Protein AF-0000000068717984 (afdb_homodimer)

Sequence (374 aa):
MTNVAVRRPNLNDVDELYLFFRIVITNTYKNEGLSQLLDDIENEINSKKRYLKSDFESNGESRYFLLAIDTNNDKIIGTIEVGPASTLINSCTGGVLKDLYEIGTVFILPEYQRKGIGSLLLHTMFLTLLSRGITEFCLDSGYRKAQSIWTKKFGEPSYVLKDYWGESSDHMIWKKSLHDTPIIFELMTNVAVRRPNLNDVDELYLFFRIVITNTYKNEGLSQLLDDIENEINSKKRYLKSDFESNGESRYFLLAIDTNNDKIIGTIEVGPASTLINSCTGGVLKDLYEIGTVFILPEYQRKGIGSLLLHTMFLTLLSRGITEFCLDSGYRKAQSIWTKKFGEPSYVLKDYWGESSDHMIWKKSLHDTPIIFEL

pLDDT: mean 96.97, std 3.22, range [64.69, 98.94]

Radius of gyration: 22.68 Å; Cα contacts (8 Å, |Δi|>4): 630; chains: 2; bounding box: 40×71×51 Å

Secondary structure (DSSP, 8-state):
--EEEEE---GGGHHHHHHHHHHHHHHHHHHTT-TT-HHHHHHHHHHHHHHHHHHHHHTTSS-EEEEEEETTTTEEEEEEEEEEPPHHHHHHTTTTTTTSEEEEEEEE-GGGTTSSHHHHHHHHHHHHHHHTT--EEEEEE--HHHHHHHHHHH-S-SEEETTTTSTT--EEEEEEETTSS--EEE-/--EEEEE---GGGHHHHHHHHHHHHHHHHHHTT-TT-HHHHHHHHHHHHHHHHHHHHHTTSS-EEEEEEETTTTEEEEEEEEEEPPHHHHHHTTTTTTTSEEEEEEEE-GGGTTSSHHHHHHHHHHHHHHHTT--EEEEEE--HHHHHHHHHHH-S-SEEETTTTSTT--EEEEEEETTSS--EEE-

Nearest PDB structures (foldseek):
  5gi6-assembly1_A  TM=6.465E-01  e=4.152E-08  Drosophila melanogaster
  5gi5-assembly1_A  TM=6.709E-01  e=1.044E-07  Drosophila melanogaster
  7ciu-assembly1_A  TM=6.382E-01  e=1.116E-06  Drosophila melanogaster
  2qml-assembly1_A  TM=6.814E-01  e=2.627E-06  Halalkalibacterium halodurans
  2jdd-assembly1_A  TM=6.595E-01  e=1.770E-06  Bacillus licheniformis

Solvent-accessible surface area (backbone atoms only — not comparable to full-atom values): 20281 Å² total; per-residue (Å²): 125,54,49,33,31,52,45,67,80,54,83,87,42,50,67,59,49,53,50,46,43,47,52,42,50,50,50,50,31,43,77,70,71,42,63,82,46,55,68,59,53,52,50,52,42,49,51,52,52,49,48,52,50,42,14,64,76,47,72,43,71,60,17,37,57,42,34,33,25,37,62,89,72,72,38,81,43,31,39,31,32,39,28,66,38,49,70,65,58,21,64,76,52,73,43,75,51,51,87,30,37,22,50,41,67,75,43,51,37,78,93,56,54,93,63,54,56,68,56,52,53,50,37,54,46,51,49,36,36,47,72,72,71,42,52,52,35,30,36,69,38,65,46,68,69,56,44,53,52,47,34,72,76,68,40,78,60,73,40,73,40,75,40,64,81,34,91,88,29,43,31,37,32,38,70,50,46,55,89,78,46,86,34,65,43,70,76,124,54,47,32,30,52,45,67,79,53,83,87,43,50,67,59,48,54,52,46,43,48,54,43,51,52,50,50,31,43,76,70,71,42,61,82,46,54,69,58,51,51,49,52,42,51,50,52,51,48,48,53,50,42,15,64,75,47,72,44,70,62,16,35,56,41,34,33,25,36,62,88,72,72,37,82,43,31,39,34,32,37,27,65,41,47,71,65,57,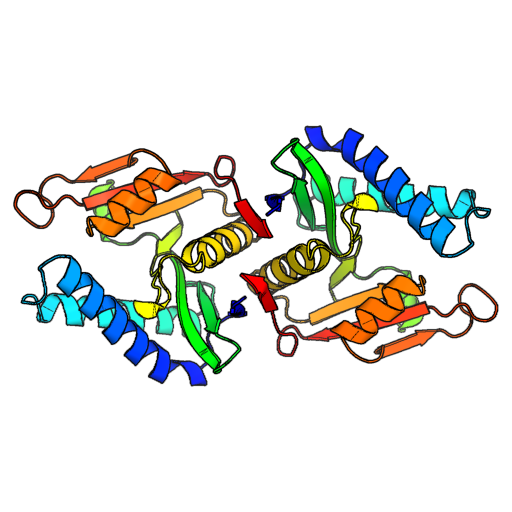21,65,77,53,73,44,76,52,50,88,30,38,22,52,44,67,76,43,51,37,77,93,57,53,93,63,55,58,66,56,51,53,50,38,54,47,51,49,35,35,47,72,72,72,42,51,54,36,30,36,69,40,66,47,67,70,56,43,54,53,47,32,72,75,68,40,77,61,74,40,74,40,75,41,62,81,35,90,88,30,44,33,37,32,38,70,49,44,54,90,77,44,86,34,65,44,71,78

Foldseek 3Di:
DWDKDKDFDDPVCLVLVLVQLLQFLCVLCVVQVNNVVVVVSVVSSVVVSVLSVVCVVVVCPQKTKMFIARPVVRHTFWMKMKHFDDPVVCVQVVNPCRRAIEIDRGTGRPVCPPVCVSLVNVLVVLVVCVVVVHFKHKYKDQGPVVQVVCCVQPNAFPDWAAQPVHHRGIIGMHIDTNVPHDRDDDD/DWDKDKDFDDPVCLVLVLVQLLQQLCVLCVVQVNNVVVVVSVVSSVVVSVLSVVCVVVVCPQKTKMFIARPVVRHTFWMKMKHFDDPVVCVQVVNPCRRAIEIDRGTGRPVCPPVCVSLVNVLVVLVVCVVVVHFKHKYKDQGPVVQVVCCVQPNAFPDWAAQPVHHRGIIGMHIDTNVPHDRDDDD

InterPro domains:
  IPR000182 GNAT domain [PF00583] (48-150)
  IPR000182 GNAT domain [PS51186] (24-179)
  IPR016181 Acyl-CoA N-acyltransferase [SSF55729] (5-175)

Organism: Bacillus thuringiensis (NCBI:txid1428)

Structure (mmCIF, N/CA/C/O backbone):
data_AF-0000000068717984-model_v1
#
loop_
_entity.id
_entity.type
_entity.pdbx_description
1 polymer N-acetyltransferase
#
loop_
_atom_site.group_PDB
_atom_site.id
_atom_site.type_symbol
_atom_site.label_atom_id
_atom_site.label_alt_id
_atom_site.label_comp_id
_atom_site.label_asym_id
_atom_site.label_entity_id
_atom_site.label_seq_id
_atom_site.pdbx_PDB_ins_code
_atom_site.Cartn_x
_atom_site.Cartn_y
_atom_site.Cartn_z
_atom_site.occupancy
_atom_site.B_iso_or_equiv
_atom_site.auth_seq_id
_atom_site.auth_comp_id
_atom_site.auth_asym_id
_atom_site.auth_atom_id
_atom_site.pdbx_PDB_model_num
ATOM 1 N N . MET A 1 1 ? -13.195 3.896 -15.914 1 64.69 1 MET A N 1
ATOM 2 C CA . MET A 1 1 ? -12.297 3.828 -14.766 1 64.69 1 MET A CA 1
ATOM 3 C C . MET A 1 1 ? -12.781 2.787 -13.758 1 64.69 1 MET A C 1
ATOM 5 O O . MET A 1 1 ? -13.969 2.717 -13.453 1 64.69 1 MET A O 1
ATOM 9 N N . THR A 1 2 ? -11.992 1.665 -13.508 1 81.62 2 THR A N 1
ATOM 10 C CA . THR A 1 2 ? -12.375 0.608 -12.578 1 81.62 2 THR A CA 1
ATOM 11 C C . THR A 1 2 ? -11.836 0.898 -11.18 1 81.62 2 THR A C 1
ATOM 13 O O . THR A 1 2 ? -10.641 1.153 -11.008 1 81.62 2 THR A O 1
ATOM 16 N N . ASN A 1 3 ? -12.812 1.055 -10.258 1 92.25 3 ASN A N 1
ATOM 17 C CA . ASN A 1 3 ? -12.43 1.169 -8.859 1 92.25 3 ASN A CA 1
ATOM 18 C C . ASN A 1 3 ? -12.125 -0.196 -8.242 1 92.25 3 ASN A C 1
ATOM 20 O O . ASN A 1 3 ? -12.961 -1.104 -8.297 1 92.25 3 ASN A O 1
ATOM 24 N N . VAL A 1 4 ? -10.945 -0.336 -7.727 1 97.06 4 VAL A N 1
ATOM 25 C CA . VAL A 1 4 ? -10.492 -1.592 -7.145 1 97.06 4 VAL A CA 1
ATOM 26 C C . VAL A 1 4 ? -10.234 -1.402 -5.648 1 97.06 4 VAL A C 1
ATOM 28 O O . VAL A 1 4 ? -9.43 -0.557 -5.254 1 97.06 4 VAL A O 1
ATOM 31 N N . ALA A 1 5 ? -10.984 -2.098 -4.875 1 97.69 5 ALA A N 1
ATOM 32 C CA . ALA A 1 5 ? -10.688 -2.139 -3.445 1 97.69 5 ALA A CA 1
ATOM 33 C C . ALA A 1 5 ? -9.625 -3.191 -3.137 1 97.69 5 ALA A C 1
ATOM 35 O O . ALA A 1 5 ? -9.648 -4.289 -3.699 1 97.69 5 ALA A O 1
ATOM 36 N N . VAL A 1 6 ? -8.641 -2.875 -2.342 1 98.31 6 VAL A N 1
ATOM 37 C CA . VAL A 1 6 ? -7.645 -3.832 -1.876 1 98.31 6 VAL A CA 1
ATOM 38 C C . VAL A 1 6 ? -7.855 -4.117 -0.39 1 98.31 6 VAL A C 1
ATOM 40 O O . VAL A 1 6 ? -7.969 -3.188 0.415 1 98.31 6 VAL A O 1
ATOM 43 N N . ARG A 1 7 ? -7.953 -5.367 -0.04 1 97.19 7 ARG A N 1
ATOM 44 C CA . ARG A 1 7 ? -8.18 -5.703 1.362 1 97.19 7 ARG A CA 1
ATOM 45 C C . ARG A 1 7 ? -7.695 -7.121 1.668 1 97.19 7 ARG A C 1
ATOM 47 O O . ARG A 1 7 ? -7.336 -7.867 0.757 1 97.19 7 ARG A O 1
ATOM 54 N N . ARG A 1 8 ? -7.66 -7.465 3.016 1 97.62 8 ARG A N 1
ATOM 55 C CA . ARG A 1 8 ? -7.375 -8.82 3.465 1 97.62 8 ARG A CA 1
ATOM 56 C C . ARG A 1 8 ? -8.594 -9.727 3.289 1 97.62 8 ARG A C 1
ATOM 58 O O . ARG A 1 8 ? -9.734 -9.25 3.312 1 97.62 8 ARG A O 1
ATOM 65 N N . PRO A 1 9 ? -8.336 -10.977 3.139 1 97.88 9 PRO A N 1
ATOM 66 C CA . PRO A 1 9 ? -9.477 -11.891 3.094 1 97.88 9 PRO A CA 1
ATOM 67 C C . PRO A 1 9 ? -10.141 -12.07 4.457 1 97.88 9 PRO A C 1
ATOM 69 O O . PRO A 1 9 ? -9.5 -11.883 5.492 1 97.88 9 PRO A O 1
ATOM 72 N N . ASN A 1 10 ? -11.406 -12.328 4.379 1 96.38 10 ASN A N 1
ATOM 73 C CA . ASN A 1 10 ? -12.141 -12.789 5.555 1 96.38 10 ASN A CA 1
ATOM 74 C C . ASN A 1 10 ? -12.875 -14.102 5.285 1 96.38 10 ASN A C 1
ATOM 76 O O . ASN A 1 10 ? -12.906 -14.578 4.148 1 96.38 10 ASN A O 1
ATOM 80 N N . LEU A 1 11 ? -13.477 -14.648 6.309 1 97.31 11 LEU A N 1
ATOM 81 C CA . LEU A 1 11 ? -14.031 -15.992 6.227 1 97.31 11 LEU A CA 1
ATOM 82 C C . LEU A 1 11 ? -15.18 -16.047 5.219 1 97.31 11 LEU A C 1
ATOM 84 O O . LEU A 1 11 ? -15.422 -17.078 4.602 1 97.31 11 LEU A O 1
ATOM 88 N N . ASN A 1 12 ? -15.812 -14.984 4.957 1 97.94 12 ASN A N 1
ATOM 89 C CA . ASN A 1 12 ? -16.922 -14.938 4.004 1 97.94 12 ASN A CA 1
ATOM 90 C C . ASN A 1 12 ? -16.422 -15 2.564 1 97.94 12 ASN A C 1
ATOM 92 O O . ASN A 1 12 ? -17.203 -15.219 1.642 1 97.94 12 ASN A O 1
ATOM 96 N N . ASP A 1 13 ? -15.141 -14.867 2.359 1 98.56 13 ASP A N 1
ATOM 97 C CA . ASP A 1 13 ? -14.562 -14.844 1.019 1 98.56 13 ASP A CA 1
ATOM 98 C C . ASP A 1 13 ? -14.188 -16.25 0.562 1 98.56 13 ASP A C 1
ATOM 100 O O . ASP A 1 13 ? -13.891 -16.469 -0.615 1 98.56 13 ASP A O 1
ATOM 104 N N . VAL A 1 14 ? -14.164 -17.203 1.461 1 98.62 14 VAL A N 1
ATOM 105 C CA . VAL A 1 14 ? -13.469 -18.484 1.258 1 98.62 14 VAL A CA 1
ATOM 106 C C . VAL A 1 14 ? -14.047 -19.188 0.04 1 98.62 14 VAL A C 1
ATOM 108 O O . VAL A 1 14 ? -13.312 -19.594 -0.859 1 98.62 14 VAL A O 1
ATOM 111 N N . ASP A 1 15 ? -15.375 -19.281 -0.071 1 98.62 15 ASP A N 1
ATOM 112 C CA . ASP A 1 15 ? -15.992 -20 -1.183 1 98.62 15 ASP A CA 1
ATOM 113 C C . ASP A 1 15 ? -15.68 -19.328 -2.516 1 98.62 15 ASP A C 1
ATOM 115 O O . ASP A 1 15 ? -15.336 -20 -3.492 1 98.62 15 ASP A O 1
ATOM 119 N N . GLU A 1 16 ? -15.844 -18.109 -2.527 1 98.75 16 GLU A N 1
ATOM 120 C CA . GLU A 1 16 ? -15.555 -17.359 -3.752 1 98.75 16 GLU A CA 1
ATOM 121 C C . GLU A 1 16 ? -14.086 -17.484 -4.141 1 98.75 16 GLU A C 1
ATOM 123 O O . GLU A 1 16 ? -13.758 -17.594 -5.324 1 98.75 16 GLU A O 1
ATOM 128 N N . LEU A 1 17 ? -13.188 -17.484 -3.17 1 98.81 17 LEU A N 1
ATOM 129 C CA . LEU A 1 17 ? -11.758 -17.625 -3.426 1 98.81 17 LEU A CA 1
ATOM 130 C C . LEU A 1 17 ? -11.43 -19 -3.98 1 98.81 17 LEU A C 1
ATOM 132 O O . LEU A 1 17 ? -10.578 -19.125 -4.859 1 98.81 17 LEU A O 1
ATOM 136 N N . TYR A 1 18 ? -12.086 -19.984 -3.451 1 98.75 18 TYR A N 1
ATOM 137 C CA . TYR A 1 18 ? -11.859 -21.328 -3.969 1 98.75 18 TYR A CA 1
ATOM 138 C C . TYR A 1 18 ? -12.273 -21.422 -5.434 1 98.75 18 TYR A C 1
ATOM 140 O O . TYR A 1 18 ? -11.555 -22.016 -6.25 1 98.75 18 TYR A O 1
ATOM 148 N N . LEU A 1 19 ? -13.414 -20.859 -5.762 1 98.75 19 LEU A N 1
ATOM 149 C CA . LEU A 1 19 ? -13.859 -20.812 -7.152 1 98.75 19 LEU A CA 1
ATOM 150 C C . LEU A 1 19 ? -12.906 -19.984 -8 1 98.75 19 LEU A C 1
ATOM 152 O O . LEU A 1 19 ? -12.57 -20.359 -9.125 1 98.75 19 LEU A O 1
ATOM 156 N N . PHE A 1 20 ? -12.531 -18.891 -7.48 1 98.88 20 PHE A N 1
ATOM 157 C CA . PHE A 1 20 ? -11.57 -18.016 -8.133 1 98.88 20 PHE A CA 1
ATOM 158 C C . PHE A 1 20 ? -10.297 -18.766 -8.484 1 98.88 20 PHE A C 1
ATOM 160 O O . PHE A 1 20 ? -9.828 -18.703 -9.625 1 98.88 20 PHE A O 1
ATOM 167 N N . PHE A 1 21 ? -9.688 -19.484 -7.508 1 98.88 21 PHE A N 1
ATOM 168 C CA . PHE A 1 21 ? -8.477 -20.266 -7.746 1 98.88 21 PHE A CA 1
ATOM 169 C C . PHE A 1 21 ? -8.695 -21.25 -8.883 1 98.88 21 PHE A C 1
ATOM 171 O O . PHE A 1 21 ? -7.844 -21.391 -9.766 1 98.88 21 PHE A O 1
ATOM 178 N N . ARG A 1 22 ? -9.852 -21.938 -8.82 1 98.75 22 ARG A N 1
ATOM 179 C CA . ARG A 1 22 ? -10.148 -22.922 -9.852 1 98.75 22 ARG A CA 1
ATOM 180 C C . ARG A 1 22 ? -10.203 -22.266 -11.227 1 98.75 22 ARG A C 1
ATOM 182 O O . ARG A 1 22 ? -9.625 -22.781 -12.188 1 98.75 22 ARG A O 1
ATOM 189 N N . ILE A 1 23 ? -10.859 -21.156 -11.328 1 98.75 23 ILE A N 1
ATOM 190 C CA . ILE A 1 23 ? -11.023 -20.453 -12.602 1 98.75 23 ILE A CA 1
ATOM 191 C C . ILE A 1 23 ? -9.664 -20.031 -13.141 1 98.75 23 ILE A C 1
ATOM 193 O O . ILE A 1 23 ? -9.305 -20.328 -14.281 1 98.75 23 ILE A O 1
ATOM 197 N N . VAL A 1 24 ? -8.891 -19.375 -12.344 1 98.75 24 VAL A N 1
ATOM 198 C CA . VAL A 1 24 ? -7.66 -18.75 -12.828 1 98.75 24 VAL A CA 1
ATOM 199 C C . VAL A 1 24 ? -6.613 -19.812 -13.109 1 98.75 24 VAL A C 1
ATOM 201 O O . VAL A 1 24 ? -5.902 -19.75 -14.117 1 98.75 24 VAL A O 1
ATOM 204 N N . ILE A 1 25 ? -6.504 -20.828 -12.234 1 98.62 25 ILE A N 1
ATOM 205 C CA . ILE A 1 25 ? -5.488 -21.859 -12.398 1 98.62 25 ILE A CA 1
ATOM 206 C C . ILE A 1 25 ? -5.832 -22.734 -13.609 1 98.62 25 ILE A C 1
ATOM 208 O O . ILE A 1 25 ? -4.961 -23.047 -14.422 1 98.62 25 ILE A O 1
ATOM 212 N N . THR A 1 26 ? -7.102 -23.078 -13.734 1 98.69 26 THR A N 1
ATOM 213 C CA . THR A 1 26 ? -7.516 -23.859 -14.898 1 98.69 26 THR A CA 1
ATOM 214 C C . THR A 1 26 ? -7.234 -23.094 -16.188 1 98.69 26 THR A C 1
ATOM 216 O O . THR A 1 26 ? -6.707 -23.656 -17.156 1 98.69 26 THR A O 1
ATOM 219 N N . ASN A 1 27 ? -7.582 -21.859 -16.203 1 98.62 27 ASN A N 1
ATOM 220 C CA . ASN A 1 27 ? -7.328 -21.031 -17.375 1 98.62 27 ASN A CA 1
ATOM 221 C C . ASN A 1 27 ? -5.832 -20.906 -17.672 1 98.62 27 ASN A C 1
ATOM 223 O O . ASN A 1 27 ? -5.418 -20.922 -18.828 1 98.62 27 ASN A O 1
ATOM 227 N N . THR A 1 28 ? -5.02 -20.75 -16.625 1 97.88 28 THR A N 1
ATOM 228 C CA . THR A 1 28 ? -3.572 -20.656 -16.781 1 97.88 28 THR A CA 1
ATOM 229 C C . THR A 1 28 ? -3.008 -21.922 -17.406 1 97.88 28 THR A C 1
ATOM 231 O O . THR A 1 28 ? -2.23 -21.859 -18.359 1 97.88 28 THR A O 1
ATOM 234 N N . TYR A 1 29 ? -3.426 -23.078 -16.906 1 97.88 29 TYR A N 1
ATOM 235 C CA . TYR A 1 29 ? -2.967 -24.344 -17.469 1 97.88 29 TYR A CA 1
ATOM 236 C C . TYR A 1 29 ? -3.395 -24.484 -18.922 1 97.88 29 TYR A C 1
ATOM 238 O O . TYR A 1 29 ? -2.623 -24.969 -19.75 1 97.88 29 TYR A O 1
ATOM 246 N N . LYS A 1 30 ? -4.605 -24.078 -19.203 1 97.88 30 LYS A N 1
ATOM 247 C CA . LYS A 1 30 ? -5.098 -24.125 -20.578 1 97.88 30 LYS A CA 1
ATOM 248 C C . LYS A 1 30 ? -4.227 -23.281 -21.5 1 97.88 30 LYS A C 1
ATOM 250 O O . LYS A 1 30 ? -3.781 -23.766 -22.547 1 97.88 30 LYS A O 1
ATOM 255 N N . ASN A 1 31 ? -3.963 -22.078 -21.109 1 96.94 31 ASN A N 1
ATOM 256 C CA . ASN A 1 31 ? -3.158 -21.156 -21.906 1 96.94 31 ASN A CA 1
ATOM 257 C C . ASN A 1 31 ? -1.738 -21.688 -22.094 1 96.94 31 ASN A C 1
ATOM 259 O O . ASN A 1 31 ? -1.091 -21.375 -23.094 1 96.94 31 ASN A O 1
ATOM 263 N N . GLU A 1 32 ? -1.277 -22.516 -21.156 1 96.38 32 GLU A N 1
ATOM 264 C CA . GLU A 1 32 ? 0.065 -23.094 -21.219 1 96.38 32 GLU A CA 1
ATOM 265 C C . GLU A 1 32 ? 0.068 -24.422 -21.969 1 96.38 32 GLU A C 1
ATOM 267 O O . GLU A 1 32 ? 1.111 -25.062 -22.109 1 96.38 32 GLU A O 1
ATOM 272 N N . GLY A 1 33 ? -1.128 -24.828 -22.438 1 95.88 33 GLY A N 1
ATOM 273 C CA . GLY A 1 33 ? -1.242 -26.094 -23.141 1 95.88 33 GLY A CA 1
ATOM 274 C C . GLY A 1 33 ? -1.192 -27.297 -22.219 1 95.88 33 GLY A C 1
ATOM 275 O O . GLY A 1 33 ? -0.763 -28.375 -22.641 1 95.88 33 GLY A O 1
ATOM 276 N N . LEU A 1 34 ? -1.53 -27.156 -20.969 1 96.5 34 LEU A N 1
ATOM 277 C CA . LEU A 1 34 ? -1.377 -28.203 -19.953 1 96.5 34 LEU A CA 1
ATOM 278 C C . LEU A 1 34 ? -2.732 -28.625 -19.406 1 96.5 34 LEU A C 1
ATOM 280 O O . LEU A 1 34 ? -2.828 -29.078 -18.266 1 96.5 34 LEU A O 1
ATOM 284 N N . SER A 1 35 ? -3.789 -28.438 -20.156 1 97.06 35 SER A N 1
ATOM 285 C CA . SER A 1 35 ? -5.145 -28.688 -19.688 1 97.06 35 SER A CA 1
ATOM 286 C C . SER A 1 35 ? -5.336 -30.156 -19.312 1 97.06 35 SER A C 1
ATOM 288 O O . SER A 1 35 ? -6.211 -30.5 -18.516 1 97.06 35 SER A O 1
ATOM 290 N N . GLN A 1 36 ? -4.484 -30.984 -19.906 1 97 36 GLN A N 1
ATOM 291 C CA . GLN A 1 36 ? -4.641 -32.438 -19.703 1 97 36 GLN A CA 1
ATOM 292 C C . GLN A 1 36 ? -4.086 -32.844 -18.359 1 97 36 GLN A C 1
ATOM 294 O O . GLN A 1 36 ? -4.328 -33.969 -17.906 1 97 36 GLN A O 1
ATOM 299 N N . LEU A 1 37 ? -3.299 -32.062 -17.703 1 96.38 37 LEU A N 1
ATOM 300 C CA . LEU A 1 37 ? -2.668 -32.406 -16.422 1 96.38 37 LEU A CA 1
ATOM 301 C C . LEU A 1 37 ? -3.613 -32.125 -15.258 1 96.38 37 LEU A C 1
ATOM 303 O O . LEU A 1 37 ? -3.318 -31.312 -14.398 1 96.38 37 LEU A O 1
ATOM 307 N N . LEU A 1 38 ? -4.68 -32.875 -15.203 1 97.88 38 LEU A N 1
ATOM 308 C CA . LEU A 1 38 ? -5.777 -32.656 -14.273 1 97.88 38 LEU A CA 1
ATOM 309 C C . LEU A 1 38 ? -5.297 -32.781 -12.828 1 97.88 38 LEU A C 1
ATOM 311 O O . LEU A 1 38 ? -5.691 -32 -11.969 1 97.88 38 LEU A O 1
ATOM 315 N N . ASP A 1 39 ? -4.496 -33.75 -12.57 1 98 39 ASP A N 1
ATOM 316 C CA . ASP A 1 39 ? -3.996 -33.938 -11.211 1 98 39 ASP A CA 1
ATOM 317 C C . ASP A 1 39 ? -3.146 -32.75 -10.773 1 98 39 ASP A C 1
ATOM 319 O O . ASP A 1 39 ? -3.225 -32.312 -9.625 1 98 39 ASP A O 1
ATOM 323 N N . ASP A 1 40 ? -2.307 -32.25 -11.648 1 97 40 ASP A N 1
ATOM 324 C CA . ASP A 1 40 ? -1.478 -31.078 -11.352 1 97 40 ASP A CA 1
ATOM 325 C C . ASP A 1 40 ? -2.338 -29.844 -11.07 1 97 40 ASP A C 1
ATOM 327 O O . ASP A 1 40 ? -2.035 -29.078 -10.164 1 97 40 ASP A O 1
ATOM 331 N N . ILE A 1 41 ? -3.334 -29.734 -11.836 1 98.31 41 ILE A N 1
ATOM 332 C CA . ILE A 1 41 ? -4.258 -28.609 -11.664 1 98.31 41 ILE A CA 1
ATOM 333 C C . ILE A 1 41 ? -4.895 -28.688 -10.273 1 98.31 41 ILE A C 1
ATOM 335 O O . ILE A 1 41 ? -4.875 -27.703 -9.531 1 98.31 41 ILE A O 1
ATOM 339 N N . GLU A 1 42 ? -5.367 -29.812 -9.922 1 98.62 42 GLU A N 1
ATOM 340 C CA . GLU A 1 42 ? -6.008 -29.984 -8.617 1 98.62 42 GLU A CA 1
ATOM 341 C C . GLU A 1 42 ? -5.016 -29.75 -7.484 1 98.62 42 GLU A C 1
ATOM 343 O O . GLU A 1 42 ? -5.355 -29.156 -6.465 1 98.62 42 GLU A O 1
ATOM 348 N N . ASN A 1 43 ? -3.85 -30.219 -7.66 1 98.19 43 ASN A N 1
ATOM 349 C CA . ASN A 1 43 ? -2.818 -30.031 -6.645 1 98.19 43 ASN A CA 1
ATOM 350 C C . ASN A 1 43 ? -2.486 -28.547 -6.453 1 98.19 43 ASN A C 1
ATOM 352 O O . ASN A 1 43 ? -2.268 -28.094 -5.328 1 98.19 43 ASN A O 1
ATOM 356 N N . GLU A 1 44 ? -2.381 -27.859 -7.562 1 97.94 44 GLU A N 1
ATOM 357 C CA . GLU A 1 44 ? -2.111 -26.422 -7.488 1 97.94 44 GLU A CA 1
ATOM 358 C C . GLU A 1 44 ? -3.238 -25.688 -6.766 1 97.94 44 GLU A C 1
ATOM 360 O O . GLU A 1 44 ? -2.984 -24.844 -5.91 1 97.94 44 GLU A O 1
ATOM 365 N N . ILE A 1 45 ? -4.465 -26.016 -7.102 1 98.69 45 ILE A N 1
ATOM 366 C CA . ILE A 1 45 ? -5.629 -25.406 -6.469 1 98.69 45 ILE A CA 1
ATOM 367 C C . ILE A 1 45 ? -5.598 -25.672 -4.965 1 98.69 45 ILE A C 1
ATOM 369 O O . ILE A 1 45 ? -5.762 -24.75 -4.16 1 98.69 45 ILE A O 1
ATOM 373 N N . ASN A 1 46 ? -5.309 -26.859 -4.562 1 98.62 46 ASN A N 1
ATOM 374 C CA . ASN A 1 46 ? -5.281 -27.234 -3.154 1 98.62 46 ASN A CA 1
ATOM 375 C C . ASN A 1 46 ? -4.137 -26.547 -2.412 1 98.62 46 ASN A C 1
ATOM 377 O O . ASN A 1 46 ? -4.266 -26.219 -1.231 1 98.62 46 ASN A O 1
ATOM 381 N N . SER A 1 47 ? -3.072 -26.406 -3.107 1 98.12 47 SER A N 1
ATOM 382 C CA . SER A 1 47 ? -1.956 -25.688 -2.502 1 98.12 47 SER A CA 1
ATOM 383 C C . SER A 1 47 ? -2.352 -24.25 -2.135 1 98.12 47 SER A C 1
ATOM 385 O O . SER A 1 47 ? -2.012 -23.766 -1.053 1 98.12 47 SER A O 1
ATOM 387 N N . LYS A 1 48 ? -3.107 -23.578 -3.041 1 98.62 48 LYS A N 1
ATOM 388 C CA . LYS A 1 48 ? -3.531 -22.203 -2.768 1 98.62 48 LYS A CA 1
ATOM 389 C C . LYS A 1 48 ? -4.551 -22.172 -1.635 1 98.62 48 LYS A C 1
ATOM 391 O O . LYS A 1 48 ? -4.551 -21.234 -0.825 1 98.62 48 LYS A O 1
ATOM 396 N N . LYS A 1 49 ? -5.383 -23.172 -1.569 1 98.75 49 LYS A N 1
ATOM 397 C CA . LYS A 1 49 ? -6.312 -23.281 -0.45 1 98.75 49 LYS A CA 1
ATOM 398 C C . LYS A 1 49 ? -5.566 -23.406 0.875 1 98.75 49 LYS A C 1
ATOM 400 O O . LYS A 1 49 ? -5.949 -22.797 1.873 1 98.75 49 LYS A O 1
ATOM 405 N N . ARG A 1 50 ? -4.527 -24.156 0.876 1 98.5 50 ARG A N 1
ATOM 406 C CA . ARG A 1 50 ? -3.715 -24.312 2.078 1 98.5 50 ARG A CA 1
ATOM 407 C C . ARG A 1 50 ? -3.033 -23.016 2.465 1 98.5 50 ARG A C 1
ATOM 409 O O . ARG A 1 50 ? -2.92 -22.688 3.648 1 98.5 50 ARG A O 1
ATOM 416 N N . TYR A 1 51 ? -2.555 -22.297 1.453 1 98.56 51 TYR A N 1
ATOM 417 C CA . TYR A 1 51 ? -1.951 -21 1.722 1 98.56 51 TYR A CA 1
ATOM 418 C C . TYR A 1 51 ? -2.955 -20.062 2.373 1 98.56 51 TYR A C 1
ATOM 420 O O . TYR A 1 51 ? -2.627 -19.359 3.336 1 98.56 51 TYR A O 1
ATOM 428 N N . LEU A 1 52 ? -4.145 -20.062 1.83 1 98.75 52 LEU A N 1
ATOM 429 C CA . LEU A 1 52 ? -5.199 -19.219 2.383 1 98.75 52 LEU A CA 1
ATOM 430 C C . LEU A 1 52 ? -5.516 -19.609 3.82 1 98.75 52 LEU A C 1
ATOM 432 O O . LEU A 1 52 ? -5.672 -18.75 4.688 1 98.75 52 LEU A O 1
ATOM 436 N N . LYS A 1 53 ? -5.617 -20.906 4.066 1 98.5 53 LYS A N 1
ATOM 437 C CA . LYS A 1 53 ? -5.855 -21.406 5.418 1 98.5 53 LYS A CA 1
ATOM 438 C C . LYS A 1 53 ? -4.75 -20.969 6.371 1 98.5 53 LYS A C 1
ATOM 440 O O . LYS A 1 53 ? -5.023 -20.578 7.508 1 98.5 53 LYS A O 1
ATOM 445 N N . SER A 1 54 ? -3.514 -21.078 5.945 1 98.31 54 SER A N 1
ATOM 446 C CA . SER A 1 54 ? -2.371 -20.656 6.75 1 98.31 54 SER A CA 1
ATOM 447 C C . SER A 1 54 ? -2.459 -19.172 7.102 1 98.31 54 SER A C 1
ATOM 449 O O . SER A 1 54 ? -2.105 -18.781 8.211 1 98.31 54 SER A O 1
ATOM 451 N N . ASP A 1 55 ? -2.883 -18.359 6.152 1 98.19 55 ASP A N 1
ATOM 452 C CA . ASP A 1 55 ? -3.102 -16.953 6.414 1 98.19 55 ASP A CA 1
ATOM 453 C C . ASP A 1 55 ? -4.09 -16.75 7.559 1 98.19 55 ASP A C 1
ATOM 455 O O . ASP A 1 55 ? -3.793 -16.047 8.531 1 98.19 55 ASP A O 1
ATOM 459 N N . PHE A 1 56 ? -5.215 -17.422 7.441 1 97.94 56 PHE A N 1
ATOM 460 C CA . PHE A 1 56 ? -6.262 -17.281 8.445 1 97.94 56 PHE A CA 1
ATOM 461 C C . PHE A 1 56 ? -5.781 -17.766 9.805 1 97.94 56 PHE A C 1
ATOM 463 O O . PHE A 1 56 ? -5.988 -17.094 10.82 1 97.94 56 PHE A O 1
ATOM 470 N N . GLU A 1 57 ? -5.129 -18.859 9.797 1 98 57 GLU A N 1
ATOM 471 C CA . GLU A 1 57 ? -4.715 -19.5 11.039 1 98 57 GLU A CA 1
ATOM 472 C C . GLU A 1 57 ? -3.648 -18.672 11.75 1 98 57 GLU A C 1
ATOM 474 O O . GLU A 1 57 ? -3.568 -18.688 12.984 1 98 57 GLU A O 1
ATOM 479 N N . SER A 1 58 ? -2.861 -17.969 11.039 1 97.06 58 SER A N 1
ATOM 480 C CA . SER A 1 58 ? -1.763 -17.203 11.625 1 97.06 58 SER A CA 1
ATOM 481 C C . SER A 1 58 ? -2.102 -15.719 11.711 1 97.06 58 SER A C 1
ATOM 483 O O . SER A 1 58 ? -1.271 -14.906 12.125 1 97.06 58 SER A O 1
ATOM 485 N N . ASN A 1 59 ? -3.26 -15.398 11.203 1 94.19 59 ASN A N 1
ATOM 486 C CA . ASN A 1 59 ? -3.684 -14.008 11.117 1 94.19 59 ASN A CA 1
ATOM 487 C C . ASN A 1 59 ? -2.67 -13.156 10.344 1 94.19 59 ASN A C 1
ATOM 489 O O . ASN A 1 59 ? -2.266 -12.094 10.812 1 94.19 59 ASN A O 1
ATOM 493 N N . GLY A 1 60 ? -2.145 -13.773 9.281 1 95 60 GLY A N 1
ATOM 494 C CA . GLY A 1 60 ? -1.287 -13.039 8.367 1 95 60 GLY A CA 1
ATOM 495 C C . GLY A 1 60 ? 0.183 -13.117 8.734 1 95 60 GLY A C 1
ATOM 496 O O . GLY A 1 60 ? 1.022 -12.477 8.102 1 95 60 GLY A O 1
ATOM 497 N N . GLU A 1 61 ? 0.594 -13.852 9.734 1 94.69 61 GLU A N 1
ATOM 498 C CA . GLU A 1 61 ? 1.987 -13.914 10.164 1 94.69 61 GLU A CA 1
ATOM 499 C C . GLU A 1 61 ? 2.787 -14.883 9.305 1 94.69 61 GLU A C 1
ATOM 501 O O . GLU A 1 61 ? 3.906 -14.578 8.891 1 94.69 61 GLU A O 1
ATOM 506 N N . SER A 1 62 ? 2.25 -16.062 9.031 1 96.19 62 SER A N 1
ATOM 507 C CA . SER A 1 62 ? 2.959 -17.078 8.266 1 96.19 62 SER A CA 1
ATOM 508 C C . SER A 1 62 ? 2.777 -16.859 6.766 1 96.19 62 SER A C 1
ATOM 510 O O . SER A 1 62 ? 3.682 -17.156 5.977 1 96.19 62 SER A O 1
ATOM 512 N N . ARG A 1 63 ? 1.576 -16.453 6.449 1 97.44 63 ARG A N 1
ATOM 513 C CA . ARG A 1 63 ? 1.219 -16.094 5.082 1 97.44 63 ARG A CA 1
ATOM 514 C C . ARG A 1 63 ? 0.297 -14.883 5.059 1 97.44 63 ARG A C 1
ATOM 516 O O . ARG A 1 63 ? -0.472 -14.664 5.996 1 97.44 63 ARG A O 1
ATO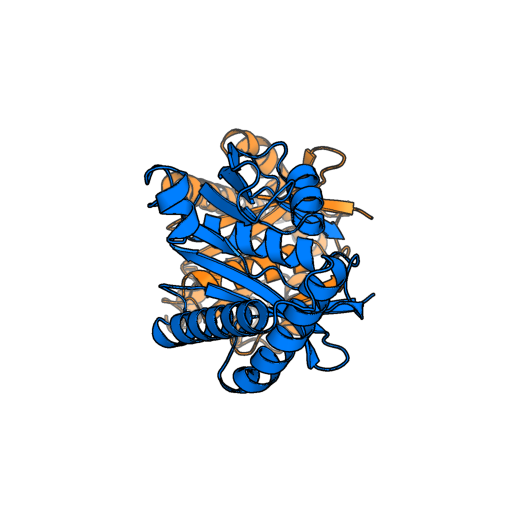M 523 N N . TYR A 1 64 ? 0.423 -14.078 4.086 1 98.25 64 TYR A N 1
ATOM 524 C CA . TYR A 1 64 ? -0.314 -12.82 4.039 1 98.25 64 TYR A CA 1
ATOM 525 C C . TYR A 1 64 ? -0.906 -12.586 2.656 1 98.25 64 TYR A C 1
ATOM 527 O O . TYR A 1 64 ? -0.172 -12.375 1.688 1 98.25 64 TYR A O 1
ATOM 535 N N . PHE A 1 65 ? -2.248 -12.586 2.605 1 98.75 65 PHE A N 1
ATOM 536 C CA . PHE A 1 65 ? -2.955 -12.383 1.346 1 98.75 65 PHE A CA 1
ATOM 537 C C . PHE A 1 65 ? -3.482 -10.953 1.245 1 98.75 65 PHE A C 1
ATOM 539 O O . PHE A 1 65 ? -3.926 -10.383 2.24 1 98.75 65 PHE A O 1
ATOM 546 N N . LEU A 1 66 ? -3.473 -10.438 0.057 1 98.69 66 LEU A N 1
ATOM 547 C CA . LEU A 1 66 ? -4.266 -9.281 -0.351 1 98.69 66 LEU A CA 1
ATOM 548 C C . LEU A 1 66 ? -5.176 -9.633 -1.524 1 98.69 66 LEU A C 1
ATOM 550 O O . LEU A 1 66 ? -4.77 -10.367 -2.43 1 98.69 66 LEU A O 1
ATOM 554 N N . LEU A 1 67 ? -6.375 -9.109 -1.464 1 98.81 67 LEU A N 1
ATOM 555 C CA . LEU A 1 67 ? -7.359 -9.297 -2.525 1 98.81 67 LEU A CA 1
ATOM 556 C C . LEU A 1 67 ? -7.613 -7.992 -3.268 1 98.81 67 LEU A C 1
ATOM 558 O O . LEU A 1 67 ? -7.539 -6.91 -2.676 1 98.81 67 LEU A O 1
ATOM 562 N N . ALA A 1 68 ? -7.852 -8.086 -4.535 1 98.75 68 ALA A N 1
ATOM 563 C CA . ALA A 1 68 ? -8.438 -7.004 -5.328 1 98.75 68 ALA A CA 1
ATOM 564 C C . ALA A 1 68 ? -9.922 -7.25 -5.586 1 98.75 68 ALA A C 1
ATOM 566 O O . ALA A 1 68 ? -10.305 -8.305 -6.09 1 98.75 68 ALA A O 1
ATOM 567 N N . ILE A 1 69 ? -10.734 -6.32 -5.242 1 98.5 69 ILE A N 1
ATOM 568 C CA . ILE A 1 69 ? -12.18 -6.418 -5.387 1 98.5 69 ILE A CA 1
ATOM 569 C C . ILE A 1 69 ? -12.672 -5.363 -6.375 1 98.5 69 ILE A C 1
ATOM 571 O O . ILE A 1 69 ? -12.367 -4.176 -6.23 1 98.5 69 ILE A O 1
ATOM 575 N N . ASP A 1 70 ? -13.383 -5.781 -7.426 1 97.94 70 ASP A N 1
ATOM 576 C CA . ASP A 1 70 ? -14.125 -4.824 -8.242 1 97.94 70 ASP A CA 1
ATOM 577 C C . ASP A 1 70 ? -15.297 -4.234 -7.461 1 97.94 70 ASP A C 1
ATOM 579 O O . ASP A 1 70 ? -16.281 -4.93 -7.199 1 97.94 70 ASP A O 1
ATOM 583 N N . THR A 1 71 ? -15.219 -2.963 -7.199 1 96.06 71 THR A N 1
ATOM 584 C CA . THR A 1 71 ? -16.188 -2.359 -6.293 1 96.06 71 THR A CA 1
ATOM 585 C C . THR A 1 71 ? -17.562 -2.234 -6.969 1 96.06 71 THR A C 1
ATOM 587 O O . THR A 1 71 ? -18.578 -2.064 -6.293 1 96.06 71 THR A O 1
ATOM 590 N N . ASN A 1 72 ? -17.578 -2.275 -8.281 1 95.62 72 ASN A N 1
ATOM 591 C CA . ASN A 1 72 ? -18.844 -2.166 -9 1 95.62 72 ASN A CA 1
ATOM 592 C C . ASN A 1 72 ? -19.734 -3.373 -8.742 1 95.62 72 ASN A C 1
ATOM 594 O O . ASN A 1 72 ? -20.969 -3.25 -8.727 1 95.62 72 ASN A O 1
ATOM 598 N N . ASN A 1 73 ? -19.156 -4.461 -8.531 1 95.81 73 ASN A N 1
ATOM 599 C CA . ASN A 1 73 ? -19.969 -5.656 -8.367 1 95.81 73 ASN A CA 1
ATOM 600 C C . ASN A 1 73 ? -19.5 -6.504 -7.188 1 95.81 73 ASN A C 1
ATOM 602 O O . ASN A 1 73 ? -19.891 -7.668 -7.062 1 95.81 73 ASN A O 1
ATOM 606 N N . ASP A 1 74 ? -18.625 -5.969 -6.355 1 96.44 74 ASP A N 1
ATOM 607 C CA . ASP A 1 74 ? -18.125 -6.637 -5.16 1 96.44 74 ASP A CA 1
ATOM 608 C C . ASP A 1 74 ? -17.562 -8.016 -5.5 1 96.44 74 ASP A C 1
ATOM 610 O O . ASP A 1 74 ? -17.812 -8.984 -4.785 1 96.44 74 ASP A O 1
ATOM 614 N N . LYS A 1 75 ? -16.891 -8.109 -6.562 1 97.81 75 LYS A N 1
ATOM 615 C CA . LYS A 1 75 ? -16.328 -9.359 -7.066 1 97.81 75 LYS A CA 1
ATOM 616 C C . LYS A 1 75 ? -14.828 -9.43 -6.84 1 97.81 75 LYS A C 1
ATOM 618 O O . LYS A 1 75 ? -14.117 -8.445 -7.07 1 97.81 75 LYS A O 1
ATOM 623 N N . ILE A 1 76 ? -14.352 -10.602 -6.289 1 98.75 76 ILE A N 1
ATOM 624 C CA . ILE A 1 76 ? -12.914 -10.82 -6.188 1 98.75 76 ILE A CA 1
ATOM 625 C C . ILE A 1 76 ? -12.312 -11 -7.578 1 98.75 76 ILE A C 1
ATOM 627 O O . ILE A 1 76 ? -12.688 -11.914 -8.312 1 98.75 76 ILE A O 1
ATOM 631 N N . ILE A 1 77 ? -11.359 -10.141 -7.93 1 98.75 77 ILE A N 1
ATOM 632 C CA . ILE A 1 77 ? -10.875 -10.172 -9.305 1 98.75 77 ILE A CA 1
ATOM 633 C C . ILE A 1 77 ? -9.367 -10.422 -9.32 1 98.75 77 ILE A C 1
ATOM 635 O O . ILE A 1 77 ? -8.773 -10.594 -10.383 1 98.75 77 ILE A O 1
ATOM 639 N N . GLY A 1 78 ? -8.727 -10.461 -8.148 1 98.88 78 GLY A N 1
ATOM 640 C CA . GLY A 1 78 ? -7.293 -10.703 -8.086 1 98.88 78 GLY A CA 1
ATOM 641 C C . GLY A 1 78 ? -6.809 -11.031 -6.684 1 98.88 78 GLY A C 1
ATOM 642 O O . GLY A 1 78 ? -7.488 -10.734 -5.699 1 98.88 78 GLY A O 1
ATOM 643 N N . THR A 1 79 ? -5.656 -11.664 -6.625 1 98.94 79 THR A N 1
ATOM 644 C CA . THR A 1 79 ? -5.02 -12.016 -5.359 1 98.94 79 THR A CA 1
ATOM 645 C C . THR A 1 79 ? -3.508 -11.812 -5.445 1 98.94 79 THR A C 1
ATOM 647 O O . THR A 1 79 ? -2.947 -11.734 -6.539 1 98.94 79 THR A O 1
ATOM 650 N N . ILE A 1 80 ? -2.912 -11.719 -4.355 1 98.88 80 ILE A N 1
ATOM 651 C CA . ILE A 1 80 ? -1.469 -11.828 -4.168 1 98.88 80 ILE A CA 1
ATOM 652 C C . ILE A 1 80 ? -1.166 -12.305 -2.75 1 98.88 80 ILE A C 1
ATOM 654 O O . ILE A 1 80 ? -1.939 -12.047 -1.823 1 98.88 80 ILE A O 1
ATOM 658 N N . GLU A 1 81 ? -0.119 -13.008 -2.551 1 98.75 81 GLU A N 1
ATOM 659 C CA . GLU A 1 81 ? 0.253 -13.398 -1.195 1 98.75 81 GLU A CA 1
ATOM 660 C C . GLU A 1 81 ? 1.77 -13.453 -1.033 1 98.75 81 GLU A C 1
ATOM 662 O O . GLU A 1 81 ? 2.504 -13.469 -2.021 1 98.75 81 GLU A O 1
ATOM 667 N N . VAL A 1 82 ? 2.227 -13.422 0.156 1 98.62 82 VAL A N 1
ATOM 668 C CA . VAL A 1 82 ? 3.635 -13.578 0.5 1 98.62 82 VAL A CA 1
ATOM 669 C C . VAL A 1 82 ? 3.773 -14.57 1.654 1 98.62 82 VAL A C 1
ATOM 671 O O . VAL A 1 82 ? 2.918 -14.625 2.539 1 98.62 82 VAL A O 1
ATOM 674 N N . GLY A 1 83 ? 4.777 -15.352 1.626 1 98.12 83 GLY A N 1
ATOM 675 C CA . GLY A 1 83 ? 5.109 -16.312 2.668 1 98.12 83 GLY A CA 1
ATOM 676 C C . GLY A 1 83 ? 6.523 -16.844 2.561 1 98.12 83 GLY A C 1
ATOM 677 O O . GLY A 1 83 ? 7.332 -16.328 1.785 1 98.12 83 GLY A O 1
ATOM 678 N N . PRO A 1 84 ? 6.82 -17.844 3.373 1 97.62 84 PRO A N 1
ATOM 679 C CA . PRO A 1 84 ? 8.156 -18.438 3.311 1 97.62 84 PRO A CA 1
ATOM 680 C C . PRO A 1 84 ? 8.484 -19.016 1.932 1 97.62 84 PRO A C 1
ATOM 682 O O . PRO A 1 84 ? 7.59 -19.484 1.224 1 97.62 84 PRO A O 1
ATOM 685 N N . ALA A 1 85 ? 9.742 -18.953 1.595 1 98.12 85 ALA A N 1
ATOM 686 C CA . ALA A 1 85 ? 10.18 -19.562 0.343 1 98.12 85 ALA A CA 1
ATOM 687 C C . ALA A 1 85 ? 9.742 -21.031 0.264 1 98.12 85 ALA A C 1
ATOM 689 O O . ALA A 1 85 ? 9.828 -21.766 1.251 1 98.12 85 ALA A O 1
ATOM 690 N N . SER A 1 86 ? 9.305 -21.406 -0.841 1 97.12 86 SER A N 1
ATOM 691 C CA . SER A 1 86 ? 8.766 -22.75 -1.02 1 97.12 86 SER A CA 1
ATOM 692 C C . SER A 1 86 ? 9.867 -23.812 -0.965 1 97.12 86 SER A C 1
ATOM 694 O O . SER A 1 86 ? 11.047 -23.484 -1.115 1 97.12 86 SER A O 1
ATOM 696 N N . THR A 1 87 ? 9.43 -25.078 -0.792 1 96.69 87 THR A N 1
ATOM 697 C CA . THR A 1 87 ? 10.367 -26.203 -0.838 1 96.69 87 THR A CA 1
ATOM 698 C C . THR A 1 87 ? 11.07 -26.266 -2.191 1 96.69 87 THR A C 1
ATOM 700 O O . THR A 1 87 ? 12.258 -26.578 -2.264 1 96.69 87 THR A O 1
ATOM 703 N N . LEU A 1 88 ? 10.352 -25.953 -3.246 1 96.62 88 LEU A N 1
ATOM 704 C CA . LEU A 1 88 ? 10.93 -25.953 -4.586 1 96.62 88 LEU A CA 1
ATOM 705 C C . LEU A 1 88 ? 12.062 -24.938 -4.695 1 96.62 88 LEU A C 1
ATOM 707 O O . LEU A 1 88 ? 13.164 -25.266 -5.133 1 96.62 88 LEU A O 1
ATOM 711 N N . ILE A 1 89 ? 11.812 -23.734 -4.277 1 98.06 89 ILE A N 1
ATOM 712 C CA . ILE A 1 89 ? 12.828 -22.688 -4.324 1 98.06 89 ILE A CA 1
ATOM 713 C C . ILE A 1 89 ? 14.031 -23.094 -3.473 1 98.06 89 ILE A C 1
ATOM 715 O O . ILE A 1 89 ? 15.172 -22.969 -3.91 1 98.06 89 ILE A O 1
ATOM 719 N N . ASN A 1 90 ? 13.789 -23.625 -2.279 1 97.88 90 ASN A N 1
ATOM 720 C CA . ASN A 1 90 ? 14.859 -24.016 -1.374 1 97.88 90 ASN A CA 1
ATOM 721 C C . ASN A 1 90 ? 15.719 -25.125 -1.971 1 97.88 90 ASN A C 1
ATOM 723 O O . ASN A 1 90 ? 16.953 -25.047 -1.955 1 97.88 90 ASN A O 1
ATOM 727 N N . SER A 1 91 ? 15.039 -26.125 -2.49 1 97.31 91 SER A N 1
ATOM 728 C CA . SER A 1 91 ? 15.758 -27.266 -3.055 1 97.31 91 SER A CA 1
ATOM 729 C C . SER A 1 91 ? 16.562 -26.859 -4.285 1 97.31 91 SER A C 1
ATOM 731 O O . SER A 1 91 ? 17.719 -27.234 -4.426 1 97.31 91 SER A O 1
ATOM 733 N N . CYS A 1 92 ? 16 -26.016 -5.098 1 96.75 92 CYS A N 1
ATOM 734 C CA . CYS A 1 92 ? 16.609 -25.672 -6.383 1 96.75 92 CYS A CA 1
ATOM 735 C C . CYS A 1 92 ? 17.75 -24.672 -6.199 1 96.75 92 CYS A C 1
ATOM 737 O O . CYS A 1 92 ? 18.594 -24.531 -7.082 1 96.75 92 CYS A O 1
ATOM 739 N N . THR A 1 93 ? 17.781 -24.031 -5.07 1 97.44 93 THR A N 1
ATOM 740 C CA . THR A 1 93 ? 18.812 -23.016 -4.855 1 97.44 93 THR A CA 1
ATOM 741 C C . THR A 1 93 ? 19.797 -23.484 -3.785 1 97.44 93 THR A C 1
ATOM 743 O O . THR A 1 93 ? 20.656 -22.703 -3.34 1 97.44 93 THR A O 1
ATOM 746 N N . GLY A 1 94 ? 19.609 -24.703 -3.297 1 96.56 94 GLY A N 1
ATOM 747 C CA . GLY A 1 94 ? 20.469 -25.219 -2.246 1 96.56 94 GLY A CA 1
ATOM 748 C C . GLY A 1 94 ? 20.281 -24.516 -0.916 1 96.56 94 GLY A C 1
ATOM 749 O O . GLY A 1 94 ? 21.234 -24.344 -0.148 1 96.56 94 GLY A O 1
ATOM 750 N N . GLY A 1 95 ? 19.172 -23.906 -0.789 1 97.25 95 GLY A N 1
ATOM 751 C CA . GLY A 1 95 ? 18.828 -23.281 0.48 1 97.25 95 GLY A CA 1
ATOM 752 C C . GLY A 1 95 ? 19.297 -21.844 0.577 1 97.25 95 GLY A C 1
ATOM 753 O O . GLY A 1 95 ? 19.109 -21.188 1.606 1 97.25 95 GLY A O 1
ATOM 754 N N . VAL A 1 96 ? 19.875 -21.281 -0.449 1 97.25 96 VAL A N 1
ATOM 755 C CA . VAL A 1 96 ? 20.438 -19.938 -0.429 1 97.25 96 VAL A CA 1
ATOM 756 C C . VAL A 1 96 ? 19.344 -18.922 -0.167 1 97.25 96 VAL A C 1
ATOM 758 O O . VAL A 1 96 ? 19.562 -17.906 0.496 1 97.25 96 VAL A O 1
ATOM 761 N N . LEU A 1 97 ? 18.094 -19.266 -0.612 1 97.94 97 LEU A N 1
ATOM 762 C CA . LEU A 1 97 ? 16.984 -18.297 -0.513 1 97.94 97 LEU A CA 1
ATOM 763 C C . LEU A 1 97 ? 16.016 -18.719 0.583 1 97.94 97 LEU A C 1
ATOM 765 O O . LEU A 1 97 ? 14.883 -18.219 0.628 1 97.94 97 LEU A O 1
ATOM 769 N N . LYS A 1 98 ? 16.422 -19.594 1.465 1 97.19 98 LYS A N 1
ATOM 770 C CA . LYS A 1 98 ? 15.516 -20.219 2.42 1 97.19 98 LYS A CA 1
ATOM 771 C C . LYS A 1 98 ? 14.93 -19.203 3.391 1 97.19 98 LYS A C 1
ATOM 773 O O . LYS A 1 98 ? 13.828 -19.391 3.912 1 97.19 98 LYS A O 1
ATOM 778 N N . ASP A 1 99 ? 15.656 -18.094 3.646 1 97.19 99 ASP A N 1
ATOM 779 C CA . ASP A 1 99 ? 15.219 -17.125 4.645 1 97.19 99 ASP A CA 1
ATOM 780 C C . ASP A 1 99 ? 14.461 -15.969 3.99 1 97.19 99 ASP A C 1
ATOM 782 O O . ASP A 1 99 ? 14 -15.047 4.676 1 97.19 99 ASP A O 1
ATOM 786 N N . LEU A 1 100 ? 14.289 -15.969 2.678 1 97.81 100 LEU A N 1
ATOM 787 C CA . LEU A 1 100 ? 13.562 -14.906 1.982 1 97.81 100 LEU A CA 1
ATOM 788 C C . LEU A 1 100 ? 12.062 -15.195 1.96 1 97.81 100 LEU A C 1
ATOM 790 O O . LEU A 1 100 ? 11.648 -16.344 2.084 1 97.81 100 LEU A O 1
ATOM 794 N N . TYR A 1 101 ? 11.336 -14.18 1.871 1 98 101 TYR A N 1
ATOM 795 C CA . TYR A 1 101 ? 9.906 -14.297 1.619 1 98 101 TYR A CA 1
ATOM 796 C C . TYR A 1 101 ? 9.625 -14.453 0.129 1 98 101 TYR A C 1
ATOM 798 O O . TYR A 1 101 ? 10.266 -13.805 -0.702 1 98 101 TYR A O 1
ATOM 806 N N . GLU A 1 102 ? 8.75 -15.305 -0.193 1 98.75 102 GLU A N 1
ATOM 807 C CA . GLU A 1 102 ? 8.32 -15.539 -1.567 1 98.75 102 GLU A CA 1
ATOM 808 C C . GLU A 1 102 ? 6.992 -14.844 -1.854 1 98.75 102 GLU A C 1
ATOM 810 O O . GLU A 1 102 ? 6.027 -15 -1.1 1 98.75 102 GLU A O 1
ATOM 815 N N . ILE A 1 103 ? 6.98 -14.039 -2.869 1 98.69 103 ILE A N 1
ATOM 816 C CA . ILE A 1 103 ? 5.723 -13.508 -3.389 1 98.69 103 ILE A CA 1
ATOM 817 C C . ILE A 1 103 ? 5.133 -14.492 -4.402 1 98.69 103 ILE A C 1
ATOM 819 O O . ILE A 1 103 ? 5.848 -15 -5.27 1 98.69 103 ILE A O 1
ATOM 823 N N . GLY A 1 104 ? 3.834 -14.75 -4.254 1 98.31 104 GLY A N 1
ATOM 824 C CA . GLY A 1 104 ? 3.162 -15.672 -5.16 1 98.31 104 GLY A CA 1
ATOM 825 C C . GLY A 1 104 ? 1.666 -15.43 -5.25 1 98.31 104 GLY A C 1
ATOM 826 O O . GLY A 1 104 ? 1.164 -14.414 -4.762 1 98.31 104 GLY A O 1
ATOM 827 N N . THR A 1 105 ? 1.004 -16.328 -5.98 1 97.88 105 THR A N 1
ATOM 828 C CA . THR A 1 105 ? -0.445 -16.297 -6.156 1 97.88 105 THR A CA 1
ATOM 829 C C . THR A 1 105 ? -0.897 -14.977 -6.758 1 97.88 105 THR A C 1
ATOM 831 O O . THR A 1 105 ? -1.898 -14.398 -6.328 1 97.88 105 THR A O 1
ATOM 834 N N . VAL A 1 106 ? -0.028 -14.461 -7.609 1 98.56 106 VAL A N 1
ATOM 835 C CA . VAL A 1 106 ? -0.436 -13.258 -8.328 1 98.56 106 VAL A CA 1
ATOM 836 C C . VAL A 1 106 ? -1.397 -13.633 -9.453 1 98.56 106 VAL A C 1
ATOM 838 O O . VAL A 1 106 ? -0.981 -13.812 -10.602 1 98.56 106 VAL A O 1
ATOM 841 N N . PHE A 1 107 ? -2.621 -13.695 -9.109 1 98.69 107 PHE A N 1
ATOM 842 C CA . PHE A 1 107 ? -3.68 -14.164 -10 1 98.69 107 PHE A CA 1
ATOM 843 C C . PHE A 1 107 ? -4.68 -13.047 -10.281 1 98.69 107 PHE A C 1
ATOM 845 O O . PHE A 1 107 ? -5.098 -12.336 -9.359 1 98.69 107 PHE A O 1
ATOM 852 N N . ILE A 1 108 ? -5.02 -12.898 -11.539 1 98.69 108 ILE A N 1
ATOM 853 C CA . ILE A 1 108 ? -6.07 -11.984 -11.969 1 98.69 108 ILE A CA 1
ATOM 854 C C . ILE A 1 108 ? -7.078 -12.734 -12.836 1 98.69 108 ILE A C 1
ATOM 856 O O . ILE A 1 108 ? -6.695 -13.523 -13.711 1 98.69 108 ILE A O 1
ATOM 860 N N . LEU A 1 109 ? -8.352 -12.562 -12.602 1 98.62 109 LEU A N 1
ATOM 861 C CA . LEU A 1 109 ? -9.344 -13.148 -13.492 1 98.62 109 LEU A CA 1
ATOM 862 C C . LEU A 1 109 ? -9.031 -12.82 -14.945 1 98.62 109 LEU A C 1
ATOM 864 O O . LEU A 1 109 ? -8.656 -11.695 -15.266 1 98.62 109 LEU A O 1
ATOM 868 N N . PRO A 1 110 ? -9.281 -13.797 -15.773 1 97.88 110 PRO A N 1
ATOM 869 C CA . PRO A 1 110 ? -8.914 -13.617 -17.188 1 97.88 110 PRO A CA 1
ATOM 870 C C . PRO A 1 110 ? -9.516 -12.352 -17.797 1 97.88 110 PRO A C 1
ATOM 872 O O . PRO A 1 110 ? -8.812 -11.594 -18.469 1 97.88 110 PRO A O 1
ATOM 875 N N . GLU A 1 111 ? -10.742 -12 -17.547 1 97 111 GLU A N 1
ATOM 876 C CA . GLU A 1 111 ? -11.43 -10.867 -18.156 1 97 111 GLU A CA 1
ATOM 877 C C . GLU A 1 111 ? -10.93 -9.547 -17.578 1 97 111 GLU A C 1
ATOM 879 O O . GLU A 1 111 ? -11.234 -8.477 -18.109 1 97 111 GLU A O 1
ATOM 884 N N . TYR A 1 112 ? -10.148 -9.602 -16.531 1 97.5 112 TYR A N 1
ATOM 885 C CA . TYR A 1 112 ? -9.672 -8.398 -15.867 1 97.5 112 TYR A CA 1
ATOM 886 C C . TYR A 1 112 ? -8.172 -8.219 -16.078 1 97.5 112 TYR A C 1
ATOM 888 O O . TYR A 1 112 ? -7.562 -7.312 -15.508 1 97.5 112 TYR A O 1
ATOM 896 N N . GLN A 1 113 ? -7.512 -9.031 -16.875 1 96.88 113 GLN A N 1
ATOM 897 C CA . GLN A 1 113 ? -6.066 -8.977 -17.078 1 96.88 113 GLN A CA 1
ATOM 898 C C . GLN A 1 113 ? -5.68 -7.809 -17.969 1 96.88 113 GLN A C 1
ATOM 900 O O . GLN A 1 113 ? -6.512 -7.281 -18.719 1 96.88 113 GLN A O 1
ATOM 905 N N . ARG A 1 114 ? -4.488 -7.371 -17.844 1 95.12 114 ARG A N 1
ATOM 906 C CA . ARG A 1 114 ? -3.898 -6.309 -18.641 1 95.12 114 ARG A CA 1
ATOM 907 C C . ARG A 1 114 ? -4.578 -4.973 -18.375 1 95.12 114 ARG A C 1
ATOM 909 O O . ARG A 1 114 ? -4.766 -4.168 -19.297 1 95.12 114 ARG A O 1
ATOM 916 N N . LYS A 1 115 ? -5.039 -4.797 -17.141 1 95.12 115 LYS A N 1
ATOM 917 C CA . LYS A 1 115 ? -5.688 -3.553 -16.734 1 95.12 115 LYS A CA 1
ATOM 918 C C . LYS A 1 115 ? -4.949 -2.902 -15.57 1 95.12 115 LYS A C 1
ATOM 920 O O . LYS A 1 115 ? -5.484 -2.002 -14.922 1 95.12 115 LYS A O 1
ATOM 925 N N . GLY A 1 116 ? -3.787 -3.477 -15.219 1 95.69 116 GLY A N 1
ATOM 926 C CA . GLY A 1 116 ? -2.961 -2.855 -14.195 1 95.69 116 GLY A CA 1
ATOM 927 C C . GLY A 1 116 ? -3.213 -3.412 -12.805 1 95.69 116 GLY A C 1
ATOM 928 O O . GLY A 1 116 ? -2.539 -3.027 -11.844 1 95.69 116 GLY A O 1
ATOM 929 N N . ILE A 1 117 ? -4.148 -4.34 -12.625 1 97.56 117 ILE A N 1
ATOM 930 C CA . ILE A 1 117 ? -4.535 -4.879 -11.328 1 97.56 117 ILE A CA 1
ATOM 931 C C . ILE A 1 117 ? -3.367 -5.652 -10.719 1 97.56 117 ILE A C 1
ATOM 933 O O . ILE A 1 117 ? -3.082 -5.523 -9.531 1 97.56 117 ILE A O 1
ATOM 937 N N . GLY A 1 118 ? -2.717 -6.402 -11.555 1 97.69 118 GLY A N 1
ATOM 938 C CA . GLY A 1 118 ? -1.555 -7.137 -11.078 1 97.69 118 GLY A CA 1
ATOM 939 C C . GLY A 1 118 ? -0.452 -6.234 -10.562 1 97.69 118 GLY A C 1
ATOM 940 O O . GLY A 1 118 ? 0.123 -6.492 -9.5 1 97.69 118 GLY A O 1
ATOM 941 N N . SER A 1 119 ? -0.173 -5.211 -11.32 1 96.69 119 SER A N 1
ATOM 942 C CA . SER A 1 119 ? 0.84 -4.242 -10.906 1 96.69 119 SER A CA 1
ATOM 943 C C . SER A 1 119 ? 0.438 -3.543 -9.609 1 96.69 119 SER A C 1
ATOM 945 O O . SER A 1 119 ? 1.272 -3.326 -8.734 1 96.69 119 SER A O 1
ATOM 947 N N . LEU A 1 120 ? -0.821 -3.18 -9.523 1 97.25 120 LEU A N 1
ATOM 948 C CA . LEU A 1 120 ? -1.338 -2.562 -8.305 1 97.25 120 LEU A CA 1
ATOM 949 C C . LEU A 1 120 ? -1.091 -3.455 -7.094 1 97.25 120 LEU A C 1
ATOM 951 O O . LEU A 1 120 ? -0.557 -3 -6.078 1 97.25 120 LEU A O 1
ATOM 955 N N . LEU A 1 121 ? -1.438 -4.711 -7.199 1 98.25 121 LEU A N 1
ATOM 956 C CA . LEU A 1 121 ? -1.278 -5.652 -6.098 1 98.25 121 LEU A CA 1
ATOM 957 C C . LEU A 1 121 ? 0.196 -5.852 -5.762 1 98.25 121 LEU A C 1
ATOM 959 O O . LEU A 1 121 ? 0.567 -5.902 -4.586 1 98.25 121 LEU A O 1
ATOM 963 N N . LEU A 1 122 ? 0.997 -5.93 -6.785 1 98.19 122 LEU A N 1
ATOM 964 C CA . LEU A 1 122 ? 2.43 -6.109 -6.586 1 98.19 122 LEU A CA 1
ATOM 965 C C . LEU A 1 122 ? 3.029 -4.926 -5.84 1 98.19 122 LEU A C 1
ATOM 967 O O . LEU A 1 122 ? 3.729 -5.105 -4.84 1 98.19 122 LEU A O 1
ATOM 971 N N . HIS A 1 123 ? 2.754 -3.76 -6.262 1 97.88 123 HIS A N 1
ATOM 972 C CA . HIS A 1 123 ? 3.328 -2.562 -5.664 1 97.88 123 HIS A CA 1
ATOM 973 C C . HIS A 1 123 ? 2.82 -2.361 -4.238 1 97.88 123 HIS A C 1
ATOM 975 O O . HIS A 1 123 ? 3.576 -1.941 -3.359 1 97.88 123 HIS A O 1
ATOM 981 N N . THR A 1 124 ? 1.549 -2.646 -3.986 1 97.56 124 THR A N 1
ATOM 982 C CA . THR A 1 124 ? 1.032 -2.553 -2.627 1 97.56 124 THR A CA 1
ATOM 983 C C . THR A 1 124 ? 1.686 -3.596 -1.726 1 97.56 124 THR A C 1
ATOM 985 O O . THR A 1 124 ? 1.958 -3.328 -0.553 1 97.56 124 THR A O 1
ATOM 988 N N . MET A 1 125 ? 1.972 -4.746 -2.266 1 98.12 125 MET A N 1
ATOM 989 C CA . MET A 1 125 ? 2.646 -5.781 -1.486 1 98.12 125 MET A CA 1
ATOM 990 C C . MET A 1 125 ? 4.082 -5.375 -1.169 1 98.12 125 MET A C 1
ATOM 992 O O . MET A 1 125 ? 4.582 -5.645 -0.075 1 98.12 125 MET A O 1
ATOM 996 N N . PHE A 1 126 ? 4.746 -4.711 -2.158 1 98.06 126 PHE A N 1
ATOM 997 C CA . PHE A 1 126 ? 6.09 -4.211 -1.906 1 98.06 126 PHE A CA 1
ATOM 998 C C . PHE A 1 126 ? 6.098 -3.266 -0.709 1 98.06 126 PHE A C 1
ATOM 1000 O O . PHE A 1 126 ? 6.973 -3.359 0.154 1 98.06 126 PHE A O 1
ATOM 1007 N N . LEU A 1 127 ? 5.137 -2.418 -0.679 1 96.56 127 LEU A N 1
ATOM 1008 C CA . LEU A 1 127 ? 5.051 -1.472 0.428 1 96.56 127 LEU A CA 1
ATOM 1009 C C . LEU A 1 127 ? 4.773 -2.197 1.741 1 96.56 127 LEU A C 1
ATOM 1011 O O . LEU A 1 127 ? 5.316 -1.826 2.785 1 96.56 127 LEU A O 1
ATOM 1015 N N . THR A 1 128 ? 3.955 -3.211 1.673 1 95.25 128 THR A N 1
ATOM 1016 C CA . THR A 1 128 ? 3.666 -4.051 2.83 1 95.25 128 THR A CA 1
ATOM 1017 C C . THR A 1 128 ? 4.945 -4.688 3.369 1 95.25 128 THR A C 1
ATOM 1019 O O . THR A 1 128 ? 5.219 -4.621 4.57 1 95.25 128 THR A O 1
ATOM 1022 N N . LEU A 1 129 ? 5.738 -5.211 2.535 1 96.25 129 LEU A N 1
ATOM 1023 C CA . LEU A 1 129 ? 6.988 -5.852 2.93 1 96.25 129 LEU A CA 1
ATOM 1024 C C . LEU A 1 129 ? 7.949 -4.836 3.537 1 96.25 129 LEU A C 1
ATOM 1026 O O . LEU A 1 129 ? 8.523 -5.074 4.602 1 96.25 129 LEU A O 1
ATOM 1030 N N . LEU A 1 130 ? 8.086 -3.73 2.922 1 94.69 130 LEU A N 1
ATOM 1031 C CA . LEU A 1 130 ? 8.984 -2.686 3.393 1 94.69 130 LEU A CA 1
ATOM 1032 C C . LEU A 1 130 ? 8.617 -2.246 4.805 1 94.69 130 LEU A C 1
ATOM 1034 O O . LEU A 1 130 ? 9.5 -2.055 5.648 1 94.69 130 LEU A O 1
ATOM 1038 N N . SER A 1 131 ? 7.363 -2.109 5.016 1 93.06 131 SER A N 1
ATOM 1039 C CA . SER A 1 131 ? 6.906 -1.637 6.316 1 93.06 131 SER A CA 1
ATOM 1040 C C . SER A 1 131 ? 7.203 -2.656 7.41 1 93.06 131 SER A C 1
ATOM 1042 O O . SER A 1 131 ? 7.238 -2.312 8.594 1 93.06 131 SER A O 1
ATOM 1044 N N . ARG A 1 132 ? 7.445 -3.891 7.082 1 92.44 132 ARG A N 1
ATOM 1045 C CA . ARG A 1 132 ? 7.762 -4.965 8.016 1 92.44 132 ARG A CA 1
ATOM 1046 C C . ARG A 1 132 ? 9.266 -5.184 8.109 1 92.44 132 ARG A C 1
ATOM 1048 O O . ARG A 1 132 ? 9.727 -6.16 8.711 1 92.44 132 ARG A O 1
ATOM 1055 N N . GLY A 1 133 ? 10.008 -4.32 7.383 1 91.56 133 GLY A N 1
ATOM 1056 C CA . GLY A 1 133 ? 11.461 -4.402 7.43 1 91.56 133 GLY A CA 1
ATOM 1057 C C . GLY A 1 133 ? 12.031 -5.426 6.465 1 91.56 133 GLY A C 1
ATOM 1058 O O . GLY A 1 133 ? 13.211 -5.758 6.531 1 91.56 133 GLY A O 1
ATOM 1059 N N . ILE A 1 134 ? 11.164 -6.012 5.648 1 94.62 134 ILE A N 1
ATOM 1060 C CA . ILE A 1 134 ? 11.594 -6.98 4.648 1 94.62 134 ILE A CA 1
ATOM 1061 C C . ILE A 1 134 ? 12.023 -6.25 3.377 1 94.62 134 ILE A C 1
ATOM 1063 O O . ILE A 1 134 ? 11.219 -5.551 2.754 1 94.62 134 ILE A O 1
ATOM 1067 N N . THR A 1 135 ? 13.281 -6.441 2.98 1 95.62 135 THR A N 1
ATOM 1068 C CA . THR A 1 135 ? 13.797 -5.613 1.896 1 95.62 135 THR A CA 1
ATOM 1069 C C . THR A 1 135 ? 14.18 -6.473 0.696 1 95.62 135 THR A C 1
ATOM 1071 O O . THR A 1 135 ? 14.555 -5.949 -0.355 1 95.62 135 THR A O 1
ATOM 1074 N N . GLU A 1 136 ? 14.117 -7.82 0.875 1 97.94 136 GLU A N 1
ATOM 1075 C CA . GLU A 1 136 ? 14.383 -8.758 -0.212 1 97.94 136 GLU A CA 1
ATOM 1076 C C . GLU A 1 136 ? 13.273 -9.797 -0.332 1 97.94 136 GLU A C 1
ATOM 1078 O O . GLU A 1 136 ? 12.633 -10.141 0.663 1 97.94 136 GLU A O 1
ATOM 1083 N N . PHE A 1 137 ? 13.086 -10.211 -1.487 1 98.56 137 PHE A N 1
ATOM 1084 C CA . PHE A 1 137 ? 12.078 -11.234 -1.741 1 98.56 137 PHE A CA 1
ATOM 1085 C C . PHE A 1 137 ? 12.461 -12.094 -2.938 1 98.56 137 PHE A C 1
ATOM 1087 O O . PHE A 1 137 ? 13.406 -11.766 -3.664 1 98.56 137 PHE A O 1
ATOM 1094 N N . CYS A 1 138 ? 11.828 -13.172 -3.064 1 98.81 138 CYS A N 1
ATOM 1095 C CA . CYS A 1 138 ? 11.977 -14.008 -4.254 1 98.81 138 CYS A CA 1
ATOM 1096 C C . CYS A 1 138 ? 10.617 -14.383 -4.832 1 98.81 138 CYS A C 1
ATOM 1098 O O . CYS A 1 138 ? 9.586 -14.133 -4.211 1 98.81 138 CYS A O 1
ATOM 1100 N N . LEU A 1 139 ? 10.594 -14.789 -6.02 1 98.56 139 LEU A N 1
ATOM 1101 C CA . LEU A 1 139 ? 9.438 -15.391 -6.684 1 98.56 139 LEU A CA 1
ATOM 1102 C C . LEU A 1 139 ? 9.883 -16.344 -7.793 1 98.56 139 LEU A C 1
ATOM 1104 O O . LEU A 1 139 ? 11.047 -16.328 -8.188 1 98.56 139 LEU A O 1
ATOM 1108 N N . ASP A 1 140 ? 8.93 -17.141 -8.227 1 98.75 140 ASP A N 1
ATOM 1109 C CA . ASP A 1 140 ? 9.273 -18.125 -9.242 1 98.75 140 ASP A CA 1
ATOM 1110 C C . ASP A 1 140 ? 8.094 -18.359 -10.188 1 98.75 140 ASP A C 1
ATOM 1112 O O . ASP A 1 140 ? 6.988 -17.875 -9.945 1 98.75 140 ASP A O 1
ATOM 1116 N N . SER A 1 141 ? 8.453 -18.969 -11.352 1 98.38 141 SER A N 1
ATOM 1117 C CA . SER A 1 141 ? 7.379 -19.375 -12.258 1 98.38 141 SER A CA 1
ATOM 1118 C C . SER A 1 141 ? 7.836 -20.484 -13.203 1 98.38 141 SER A C 1
ATOM 1120 O O . SER A 1 141 ? 8.961 -20.453 -13.703 1 98.38 141 SER A O 1
ATOM 1122 N N . GLY A 1 142 ? 7 -21.359 -13.406 1 97.44 142 GLY A N 1
ATOM 1123 C CA . GLY A 1 142 ? 7.152 -22.344 -14.469 1 97.44 142 GLY A CA 1
ATOM 1124 C C . GLY A 1 142 ? 6.34 -22.016 -15.703 1 97.44 142 GLY A C 1
ATOM 1125 O O . GLY A 1 142 ? 6.488 -22.656 -16.734 1 97.44 142 GLY A O 1
ATOM 1126 N N . TYR A 1 143 ? 5.445 -21 -15.68 1 96.81 143 TYR A N 1
ATOM 1127 C CA . TYR A 1 143 ? 4.555 -20.625 -16.766 1 96.81 143 TYR A CA 1
ATOM 1128 C C . TYR A 1 143 ? 5.215 -19.609 -17.688 1 96.81 143 TYR A C 1
ATOM 1130 O O . TYR A 1 143 ? 5.742 -18.594 -17.219 1 96.81 143 TYR A O 1
ATOM 1138 N N . ARG A 1 144 ? 5.16 -19.797 -18.969 1 96.19 144 ARG A N 1
ATOM 1139 C CA . ARG A 1 144 ? 5.852 -18.969 -19.953 1 96.19 144 ARG A CA 1
ATOM 1140 C C . ARG A 1 144 ? 5.355 -17.531 -19.906 1 96.19 144 ARG A C 1
ATOM 1142 O O . ARG A 1 144 ? 6.152 -16.594 -19.953 1 96.19 144 ARG A O 1
ATOM 1149 N N . LYS A 1 145 ? 4.074 -17.406 -19.828 1 96.31 145 LYS A N 1
ATOM 1150 C CA . LYS A 1 145 ? 3.518 -16.062 -19.781 1 96.31 145 LYS A CA 1
ATOM 1151 C C . LYS A 1 145 ? 4.02 -15.289 -18.562 1 96.31 145 LYS A C 1
ATOM 1153 O O . LYS A 1 145 ? 4.43 -14.133 -18.672 1 96.31 145 LYS A O 1
ATOM 1158 N N . ALA A 1 146 ? 3.984 -15.883 -17.406 1 97.5 146 ALA A N 1
ATOM 1159 C CA . ALA A 1 146 ? 4.477 -15.266 -16.188 1 97.5 146 ALA A CA 1
ATOM 1160 C C . ALA A 1 146 ? 5.969 -14.969 -16.281 1 97.5 146 ALA A C 1
ATOM 1162 O O . ALA A 1 146 ? 6.43 -13.914 -15.836 1 97.5 146 ALA A O 1
ATOM 1163 N N . GLN A 1 147 ? 6.684 -15.906 -16.844 1 98.31 147 GLN A N 1
ATOM 1164 C CA . GLN A 1 147 ? 8.117 -15.695 -17.031 1 98.31 147 GLN A CA 1
ATOM 1165 C C . GLN A 1 147 ? 8.391 -14.438 -17.844 1 98.31 147 GLN A C 1
ATOM 1167 O O . GLN A 1 147 ? 9.281 -13.656 -17.5 1 98.31 147 GLN A O 1
ATOM 1172 N N . SER A 1 148 ? 7.668 -14.273 -18.891 1 97.88 148 SER A N 1
ATOM 1173 C CA . SER A 1 148 ? 7.812 -13.086 -19.719 1 97.88 148 SER A CA 1
ATOM 1174 C C . SER A 1 148 ? 7.5 -11.82 -18.922 1 97.88 148 SER A C 1
ATOM 1176 O O . SER A 1 148 ? 8.234 -10.828 -19 1 97.88 148 SER A O 1
ATOM 1178 N N . ILE A 1 149 ? 6.469 -11.828 -18.141 1 97.38 149 ILE A N 1
ATOM 1179 C CA . ILE A 1 149 ? 6.043 -10.688 -17.328 1 97.38 149 ILE A CA 1
ATOM 1180 C C . ILE A 1 149 ? 7.117 -10.359 -16.297 1 97.38 149 ILE A C 1
ATOM 1182 O O . ILE A 1 149 ? 7.508 -9.195 -16.156 1 97.38 149 ILE A O 1
ATOM 1186 N N . TRP A 1 150 ? 7.633 -11.398 -15.586 1 98.25 150 TRP A N 1
ATOM 1187 C CA . TRP A 1 150 ? 8.617 -11.18 -14.531 1 98.25 150 TRP A CA 1
ATOM 1188 C C . TRP A 1 150 ? 9.945 -10.711 -15.109 1 98.25 150 TRP A C 1
ATOM 1190 O O . TRP A 1 150 ? 10.617 -9.859 -14.523 1 98.25 150 TRP A O 1
ATOM 1200 N N . THR A 1 151 ? 10.258 -11.25 -16.281 1 98.44 151 THR A N 1
ATOM 1201 C CA . THR A 1 151 ? 11.484 -10.812 -16.938 1 98.44 151 THR A CA 1
ATOM 1202 C C . THR A 1 151 ? 11.398 -9.336 -17.312 1 98.44 151 THR A C 1
ATOM 1204 O O . THR A 1 151 ? 12.367 -8.586 -17.156 1 98.44 151 THR A O 1
ATOM 1207 N N . LYS A 1 152 ? 10.305 -8.984 -17.828 1 97.06 152 LYS A N 1
ATOM 1208 C CA . LYS A 1 152 ? 10.102 -7.582 -18.172 1 97.06 152 LYS A CA 1
ATOM 1209 C C . LYS A 1 152 ? 10.18 -6.695 -16.938 1 97.06 152 LYS A C 1
ATOM 1211 O O . LYS A 1 152 ? 10.75 -5.605 -16.984 1 97.06 152 LYS A O 1
ATOM 1216 N N . LYS A 1 153 ? 9.641 -7.082 -15.812 1 96.12 153 LYS A N 1
ATOM 1217 C CA . LYS A 1 153 ? 9.531 -6.273 -14.602 1 96.12 153 LYS A CA 1
ATOM 1218 C C . LYS A 1 153 ? 10.828 -6.309 -13.797 1 96.12 153 LYS A C 1
ATOM 1220 O O . LYS A 1 153 ? 11.227 -5.305 -13.211 1 96.12 153 LYS A O 1
ATOM 1225 N N . PHE A 1 154 ? 11.477 -7.523 -13.773 1 97.56 154 PHE A N 1
ATOM 1226 C CA . PHE A 1 154 ? 12.539 -7.723 -12.797 1 97.56 154 PHE A CA 1
ATOM 1227 C C . PHE A 1 154 ? 13.867 -8 -13.492 1 97.56 154 PHE A C 1
ATOM 1229 O O . PHE A 1 154 ? 14.898 -8.156 -12.828 1 97.56 154 PHE A O 1
ATOM 1236 N N . GLY A 1 155 ? 13.891 -8.062 -14.797 1 97.69 155 GLY A N 1
ATOM 1237 C CA . GLY A 1 155 ? 15.086 -8.453 -15.523 1 97.69 155 GLY A CA 1
ATOM 1238 C C . GLY A 1 155 ? 15.289 -9.953 -15.586 1 97.69 155 GLY A C 1
ATOM 1239 O O . GLY A 1 155 ? 14.344 -10.719 -15.367 1 97.69 155 GLY A O 1
ATOM 1240 N N . GLU A 1 156 ? 16.453 -10.398 -15.891 1 98.25 156 GLU A N 1
ATOM 1241 C CA . GLU A 1 156 ? 16.75 -11.82 -16.062 1 98.25 156 GLU A CA 1
ATOM 1242 C C . GLU A 1 156 ? 16.594 -12.57 -14.742 1 98.25 156 GLU A C 1
ATOM 1244 O O . GLU A 1 156 ? 16.906 -12.039 -13.672 1 98.25 156 GLU A O 1
ATOM 1249 N N . PRO A 1 157 ? 16.219 -13.836 -14.797 1 98.62 157 PRO A N 1
ATOM 1250 C CA . PRO A 1 157 ? 16.094 -14.633 -13.57 1 98.62 157 PRO A CA 1
ATOM 1251 C C . PRO A 1 157 ? 17.453 -14.898 -12.914 1 98.62 157 PRO A C 1
ATOM 1253 O O . PRO A 1 157 ? 18.484 -14.922 -13.594 1 98.62 157 PRO A O 1
ATOM 1256 N N . SER A 1 158 ? 17.422 -15.039 -11.633 1 98.56 158 SER A N 1
ATOM 1257 C CA . SER A 1 158 ? 18.609 -15.391 -10.867 1 98.56 158 SER A CA 1
ATOM 1258 C C . SER A 1 158 ? 18.969 -16.859 -11.055 1 98.56 158 SER A C 1
ATOM 1260 O O . SER A 1 158 ? 20.156 -17.219 -10.969 1 98.56 158 SER A O 1
ATOM 1262 N N . TYR A 1 159 ? 17.984 -17.734 -11.219 1 98.38 159 TYR A N 1
ATOM 1263 C CA . TYR A 1 159 ? 18.156 -19.156 -11.484 1 98.38 159 TYR A CA 1
ATOM 1264 C C . TYR A 1 159 ? 17.266 -19.594 -12.633 1 98.38 159 TYR A C 1
ATOM 1266 O O . TYR A 1 159 ? 16.109 -19.172 -12.734 1 98.38 159 TYR A O 1
ATOM 1274 N N . VAL A 1 160 ? 17.828 -20.391 -13.492 1 98.25 160 VAL A N 1
ATOM 1275 C CA . VAL A 1 160 ? 17.062 -21.062 -14.547 1 98.25 160 VAL A CA 1
ATOM 1276 C C . VAL A 1 160 ? 17.25 -22.578 -14.43 1 98.25 160 VAL A C 1
ATOM 1278 O O . VAL A 1 160 ? 18.359 -23.078 -14.555 1 98.25 160 VAL A O 1
ATOM 1281 N N . LEU A 1 161 ? 16.234 -23.234 -14.125 1 97.88 161 LEU A N 1
ATOM 1282 C CA . LEU A 1 161 ? 16.219 -24.688 -14.133 1 97.88 161 LEU A CA 1
ATOM 1283 C C . LEU A 1 161 ? 15.742 -25.219 -15.484 1 97.88 161 LEU A C 1
ATOM 1285 O O . LEU A 1 161 ? 14.539 -25.344 -15.727 1 97.88 161 LEU A O 1
ATOM 1289 N N . LYS A 1 162 ? 16.672 -25.656 -16.25 1 97.25 162 LYS A N 1
ATOM 1290 C CA . LYS A 1 162 ? 16.406 -26.047 -17.625 1 97.25 162 LYS A CA 1
ATOM 1291 C C . LYS A 1 162 ? 15.602 -27.344 -17.688 1 97.25 162 LYS A C 1
ATOM 1293 O O . LYS A 1 162 ? 15.922 -28.297 -16.984 1 97.25 162 LYS A O 1
ATOM 1298 N N . ASP A 1 163 ? 14.617 -27.344 -18.453 1 97.06 163 ASP A N 1
ATOM 1299 C CA . ASP A 1 163 ? 13.82 -28.531 -18.766 1 97.06 163 ASP A CA 1
ATOM 1300 C C . ASP A 1 163 ? 13.266 -29.156 -17.484 1 97.06 163 ASP A C 1
ATOM 1302 O O . ASP A 1 163 ? 13.156 -30.375 -17.391 1 97.06 163 ASP A O 1
ATOM 1306 N N . TYR A 1 164 ? 13.008 -28.344 -16.562 1 96.38 164 TYR A N 1
ATOM 1307 C CA . TYR A 1 164 ? 12.609 -28.812 -15.234 1 96.38 164 TYR A CA 1
ATOM 1308 C C . TYR A 1 164 ? 11.281 -29.562 -15.289 1 96.38 164 TYR A C 1
ATOM 1310 O O . TYR A 1 164 ? 11.117 -30.594 -14.633 1 96.38 164 TYR A O 1
ATOM 1318 N N . TRP A 1 165 ? 10.312 -29.016 -16.031 1 95.25 165 TRP A N 1
ATOM 1319 C CA . TRP A 1 165 ? 8.969 -29.594 -16.062 1 95.25 165 TRP A CA 1
ATOM 1320 C C . TRP A 1 165 ? 8.797 -30.469 -17.297 1 95.25 165 TRP A C 1
ATOM 1322 O O . TRP A 1 165 ? 7.672 -30.828 -17.656 1 95.25 165 TRP A O 1
ATOM 1332 N N . GLY A 1 166 ? 9.852 -30.703 -17.953 1 93.56 166 GLY A N 1
ATOM 1333 C CA . GLY A 1 166 ? 9.898 -31.422 -19.219 1 93.56 166 GLY A CA 1
ATOM 1334 C C . GLY A 1 166 ? 10.68 -30.688 -20.281 1 93.56 166 GLY A C 1
ATOM 1335 O O . GLY A 1 166 ? 11.211 -29.609 -20.047 1 93.56 166 GLY A O 1
ATOM 1336 N N . GLU A 1 167 ? 10.727 -31.391 -21.391 1 93.81 167 GLU A N 1
ATOM 1337 C CA . GLU A 1 167 ? 11.523 -30.828 -22.484 1 93.81 167 GLU A CA 1
ATOM 1338 C C . GLU A 1 167 ? 11.078 -29.422 -22.828 1 93.81 167 GLU A C 1
ATOM 1340 O O . GLU A 1 167 ? 9.891 -29.172 -23.047 1 93.81 167 GLU A O 1
ATOM 1345 N N . SER A 1 168 ? 11.922 -28.484 -22.75 1 93.31 168 SER A N 1
ATOM 1346 C CA . SER A 1 168 ? 11.719 -27.094 -23.156 1 93.31 168 SER A CA 1
ATOM 1347 C C . SER A 1 168 ? 10.828 -26.359 -22.172 1 93.31 168 SER A C 1
ATOM 1349 O O . SER A 1 168 ? 10.234 -25.328 -22.5 1 93.31 168 SER A O 1
ATOM 1351 N N . SER A 1 169 ? 10.617 -26.891 -21.016 1 96.06 169 SER A N 1
ATOM 1352 C CA . SER A 1 169 ? 9.82 -26.25 -19.969 1 96.06 169 SER A CA 1
ATOM 1353 C C . SER A 1 169 ? 10.68 -25.938 -18.75 1 96.06 169 SER A C 1
ATOM 1355 O O . SER A 1 169 ? 10.766 -26.734 -17.812 1 96.06 169 SER A O 1
ATOM 1357 N N . ASP A 1 170 ? 11.195 -24.734 -18.781 1 98 170 ASP A N 1
ATOM 1358 C CA . ASP A 1 170 ? 12.109 -24.281 -17.734 1 98 170 ASP A CA 1
ATOM 1359 C C . ASP A 1 170 ? 11.352 -23.75 -16.531 1 98 170 ASP A C 1
ATOM 1361 O O . ASP A 1 170 ? 10.164 -23.422 -16.625 1 98 170 ASP A O 1
ATOM 1365 N N . HIS A 1 171 ? 11.898 -23.844 -15.43 1 98.38 171 HIS A N 1
ATOM 1366 C CA . H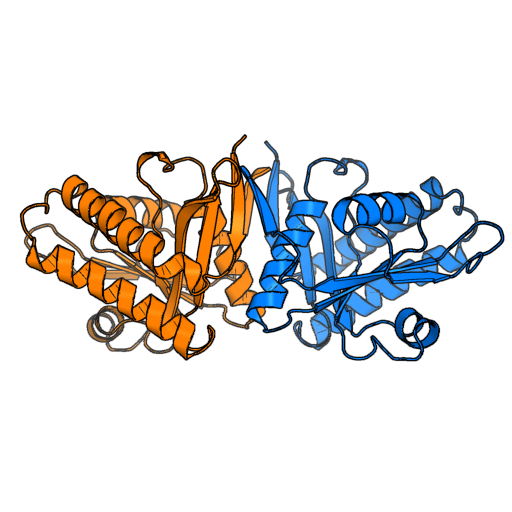IS A 1 171 ? 11.484 -23.125 -14.234 1 98.38 171 HIS A CA 1
ATOM 1367 C C . HIS A 1 171 ? 12.461 -22 -13.906 1 98.38 171 HIS A C 1
ATOM 1369 O O . HIS A 1 171 ? 13.68 -22.188 -14.008 1 98.38 171 HIS A O 1
ATOM 1375 N N . MET A 1 172 ? 11.93 -20.812 -13.586 1 98.75 172 MET A N 1
ATOM 1376 C CA . MET A 1 172 ? 12.781 -19.656 -13.32 1 98.75 172 MET A CA 1
ATOM 1377 C C . MET A 1 172 ? 12.516 -19.109 -11.922 1 98.75 172 MET A C 1
ATOM 1379 O O . MET A 1 172 ? 11.398 -19.188 -11.422 1 98.75 172 MET A O 1
ATOM 1383 N N . ILE A 1 173 ? 13.57 -18.609 -11.25 1 98.81 173 ILE A N 1
ATOM 1384 C CA . ILE A 1 173 ? 13.5 -17.984 -9.93 1 98.81 173 ILE A CA 1
ATOM 1385 C C . ILE A 1 173 ? 14.164 -16.609 -9.969 1 98.81 173 ILE A C 1
ATOM 1387 O O . ILE A 1 173 ? 15.25 -16.453 -10.531 1 98.81 173 ILE A O 1
ATOM 1391 N N . TRP A 1 174 ? 13.461 -15.586 -9.484 1 98.75 174 TRP A N 1
ATOM 1392 C CA . TRP A 1 174 ? 14.008 -14.242 -9.336 1 98.75 174 TRP A CA 1
ATOM 1393 C C . TRP A 1 174 ? 14.242 -13.914 -7.863 1 98.75 174 TRP A C 1
ATOM 1395 O O . TRP A 1 174 ? 13.422 -14.25 -7.008 1 98.75 174 TRP A O 1
ATOM 1405 N N . LYS A 1 175 ? 15.336 -13.438 -7.508 1 98.62 175 LYS A N 1
ATOM 1406 C CA . LYS A 1 175 ? 15.648 -12.766 -6.246 1 98.62 175 LYS A CA 1
ATOM 1407 C C . LYS A 1 175 ? 15.789 -11.258 -6.445 1 98.62 175 LYS A C 1
ATOM 1409 O O . LYS A 1 175 ? 16.562 -10.812 -7.305 1 98.62 175 LYS A O 1
ATOM 1414 N N . LYS A 1 176 ? 15.07 -10.469 -5.688 1 98.12 176 LYS A N 1
ATOM 1415 C CA . LYS A 1 176 ? 15.102 -9.023 -5.887 1 98.12 176 LYS A CA 1
ATOM 1416 C C . LYS A 1 176 ? 15.18 -8.281 -4.555 1 98.12 176 LYS A C 1
ATOM 1418 O O . LYS A 1 176 ? 14.781 -8.82 -3.518 1 98.12 176 LYS A O 1
ATOM 1423 N N . SER A 1 177 ? 15.773 -7.094 -4.594 1 97.31 177 SER A N 1
ATOM 1424 C CA . SER A 1 177 ? 15.812 -6.152 -3.479 1 97.31 177 SER A CA 1
ATOM 1425 C C . SER A 1 177 ? 14.812 -5.023 -3.678 1 97.31 177 SER A C 1
ATOM 1427 O O . SER A 1 177 ? 14.695 -4.473 -4.773 1 97.31 177 SER A O 1
ATOM 1429 N N . LEU A 1 178 ? 14.102 -4.707 -2.66 1 95.19 178 LEU A N 1
ATOM 1430 C CA . LEU A 1 178 ? 13.125 -3.621 -2.738 1 95.19 178 LEU A CA 1
ATOM 1431 C C . LEU A 1 178 ? 13.828 -2.27 -2.826 1 95.19 178 LEU A C 1
ATOM 1433 O O . LEU A 1 178 ? 13.211 -1.268 -3.191 1 95.19 178 LEU A O 1
ATOM 1437 N N . HIS A 1 179 ? 15.078 -2.225 -2.535 1 91.25 179 HIS A N 1
ATOM 1438 C CA . HIS A 1 179 ? 15.859 -1.009 -2.721 1 91.25 179 HIS A CA 1
ATOM 1439 C C . HIS A 1 179 ? 16.047 -0.692 -4.203 1 91.25 179 HIS A C 1
ATOM 1441 O O . HIS A 1 179 ? 16.203 0.472 -4.578 1 91.25 179 HIS A O 1
ATOM 1447 N N . ASP A 1 180 ? 15.984 -1.75 -4.992 1 91.81 180 ASP A N 1
ATOM 1448 C CA . ASP A 1 180 ? 16.25 -1.6 -6.418 1 91.81 180 ASP A CA 1
ATOM 1449 C C . ASP A 1 180 ? 14.969 -1.744 -7.234 1 91.81 180 ASP A C 1
ATOM 1451 O O . ASP A 1 180 ? 15.016 -1.824 -8.461 1 91.81 180 ASP A O 1
ATOM 1455 N N . THR A 1 181 ? 13.914 -1.88 -6.586 1 93.56 181 THR A N 1
ATOM 1456 C CA . THR A 1 181 ? 12.648 -2.102 -7.27 1 93.56 181 THR A CA 1
ATOM 1457 C C . THR A 1 181 ? 11.719 -0.903 -7.094 1 93.56 181 THR A C 1
ATOM 1459 O O . THR A 1 181 ? 11.164 -0.696 -6.012 1 93.56 181 THR A O 1
ATOM 1462 N N . PRO A 1 182 ? 11.586 -0.168 -8.156 1 93.06 182 PRO A N 1
ATOM 1463 C CA . PRO A 1 182 ? 10.695 0.988 -8.031 1 93.06 182 PRO A CA 1
ATOM 1464 C C . PRO A 1 182 ? 9.242 0.589 -7.758 1 93.06 182 PRO A C 1
ATOM 1466 O O . PRO A 1 182 ? 8.766 -0.411 -8.297 1 93.06 182 PRO A O 1
ATOM 1469 N N . ILE A 1 183 ? 8.602 1.31 -6.883 1 96.62 183 ILE A N 1
ATOM 1470 C CA . ILE A 1 183 ? 7.184 1.142 -6.578 1 96.62 183 ILE A CA 1
ATOM 1471 C C . ILE A 1 183 ? 6.383 2.277 -7.211 1 96.62 183 ILE A C 1
ATOM 1473 O O . ILE A 1 183 ? 6.34 3.387 -6.676 1 96.62 183 ILE A O 1
ATOM 1477 N N . ILE A 1 184 ? 5.734 1.98 -8.305 1 96.06 184 ILE A N 1
ATOM 1478 C CA . ILE A 1 184 ? 5.16 3.031 -9.141 1 96.06 184 ILE A CA 1
ATOM 1479 C C . ILE A 1 184 ? 3.66 2.797 -9.305 1 96.06 184 ILE A C 1
ATOM 1481 O O . ILE A 1 184 ? 3.227 1.674 -9.57 1 96.06 184 ILE A O 1
ATOM 1485 N N . PHE A 1 185 ? 2.941 3.838 -9.117 1 94.56 185 PHE A N 1
ATOM 1486 C CA . PHE A 1 185 ? 1.506 3.838 -9.367 1 94.56 185 PHE A CA 1
ATOM 1487 C C . PHE A 1 185 ? 1.155 4.797 -10.5 1 94.56 185 PHE A C 1
ATOM 1489 O O . PHE A 1 185 ? 1.73 5.883 -10.602 1 94.56 185 PHE A O 1
ATOM 1496 N N . GLU A 1 186 ? 0.273 4.359 -11.32 1 88.62 186 GLU A N 1
ATOM 1497 C CA . GLU A 1 186 ? -0.212 5.223 -12.391 1 88.62 186 GLU A CA 1
ATOM 1498 C C . GLU A 1 186 ? -1.521 5.902 -12.008 1 88.62 186 GLU A C 1
ATOM 1500 O O . GLU A 1 186 ? -2.465 5.242 -11.562 1 88.62 186 GLU A O 1
ATOM 1505 N N . LEU A 1 187 ? -1.507 7.191 -12.078 1 85.94 187 LEU A N 1
ATOM 1506 C CA . LEU A 1 187 ? -2.709 7.953 -11.758 1 85.94 187 LEU A CA 1
ATOM 1507 C C . LEU A 1 187 ? -3.271 8.625 -13.008 1 85.94 187 LEU A C 1
ATOM 1509 O O . LEU A 1 187 ? -2.521 8.969 -13.922 1 85.94 187 LEU A O 1
ATOM 1513 N N . MET B 1 1 ? -1.449 10.961 -18.031 1 65.31 1 MET B N 1
ATOM 1514 C CA . MET B 1 1 ? -1.328 10.008 -16.922 1 65.31 1 MET B CA 1
ATOM 1515 C C . MET B 1 1 ? -0.03 10.227 -16.156 1 65.31 1 MET B C 1
ATOM 1517 O O . MET B 1 1 ? 1.028 10.422 -16.75 1 65.31 1 MET B O 1
ATOM 1521 N N . THR B 1 2 ? -0.087 10.656 -14.836 1 81.25 2 THR B N 1
ATOM 1522 C CA . THR B 1 2 ? 1.099 10.914 -14.023 1 81.25 2 THR B CA 1
ATOM 1523 C C . THR B 1 2 ? 1.531 9.656 -13.273 1 81.25 2 THR B C 1
ATOM 1525 O O . THR B 1 2 ? 0.723 9.023 -12.594 1 81.25 2 THR B O 1
ATOM 1528 N N . ASN B 1 3 ? 2.762 9.234 -13.617 1 92.19 3 ASN B N 1
ATOM 1529 C CA . ASN B 1 3 ? 3.355 8.148 -12.852 1 92.19 3 ASN B CA 1
ATOM 1530 C C . ASN B 1 3 ? 3.928 8.641 -11.523 1 92.19 3 ASN B C 1
ATOM 1532 O O . ASN B 1 3 ? 4.742 9.562 -11.508 1 92.19 3 ASN B O 1
ATOM 1536 N N . VAL B 1 4 ? 3.473 8.07 -10.469 1 97.06 4 VAL B N 1
ATOM 1537 C CA . VAL B 1 4 ? 3.885 8.453 -9.125 1 97.06 4 VAL B CA 1
ATOM 1538 C C . VAL B 1 4 ? 4.609 7.293 -8.453 1 97.06 4 VAL B C 1
ATOM 1540 O O . VAL B 1 4 ? 4.051 6.207 -8.305 1 97.06 4 VAL B O 1
ATOM 1543 N N . ALA B 1 5 ? 5.844 7.516 -8.164 1 97.62 5 ALA B N 1
ATOM 1544 C CA . ALA B 1 5 ? 6.566 6.543 -7.344 1 97.62 5 ALA B CA 1
ATOM 1545 C C . ALA B 1 5 ? 6.316 6.789 -5.859 1 97.62 5 ALA B C 1
ATOM 1547 O O . ALA B 1 5 ? 6.285 7.938 -5.406 1 97.62 5 ALA B O 1
ATOM 1548 N N . VAL B 1 6 ? 6.039 5.773 -5.098 1 98.25 6 VAL B N 1
ATOM 1549 C CA . VAL B 1 6 ? 5.91 5.867 -3.648 1 98.25 6 VAL B CA 1
ATOM 1550 C C . VAL B 1 6 ? 7.094 5.18 -2.979 1 98.25 6 VAL B C 1
ATOM 1552 O O . VAL B 1 6 ? 7.426 4.035 -3.307 1 98.25 6 VAL B O 1
ATOM 1555 N N . ARG B 1 7 ? 7.75 5.875 -2.098 1 97.12 7 ARG B N 1
ATOM 1556 C CA . ARG B 1 7 ? 8.906 5.281 -1.431 1 97.12 7 ARG B CA 1
ATOM 1557 C C . ARG B 1 7 ? 9.164 5.949 -0.086 1 97.12 7 ARG B C 1
ATOM 1559 O O . ARG B 1 7 ? 8.539 6.961 0.243 1 97.12 7 ARG B O 1
ATOM 1566 N N . ARG B 1 8 ? 10.109 5.32 0.725 1 97.56 8 ARG B N 1
ATOM 1567 C CA . ARG B 1 8 ? 10.586 5.918 1.967 1 97.56 8 ARG B CA 1
ATOM 1568 C C . ARG B 1 8 ? 11.602 7.027 1.688 1 97.56 8 ARG B C 1
ATOM 1570 O O . ARG B 1 8 ? 12.289 7.004 0.664 1 97.56 8 ARG B O 1
ATOM 1577 N N . PRO B 1 9 ? 11.672 7.941 2.588 1 97.88 9 PRO B N 1
ATOM 1578 C CA . PRO B 1 9 ? 12.719 8.953 2.418 1 97.88 9 PRO B CA 1
ATOM 1579 C C . PRO B 1 9 ? 14.125 8.406 2.68 1 97.88 9 PRO B C 1
ATOM 1581 O O . PRO B 1 9 ? 14.281 7.422 3.408 1 97.88 9 PRO B O 1
ATOM 1584 N N . ASN B 1 10 ? 15.047 9.008 2.002 1 96.38 10 ASN B N 1
ATOM 1585 C CA . ASN B 1 10 ? 16.453 8.797 2.318 1 96.38 10 ASN B CA 1
ATOM 1586 C C . ASN B 1 10 ? 17.172 10.117 2.574 1 96.38 10 ASN B C 1
ATOM 1588 O O . ASN B 1 10 ? 16.609 11.195 2.383 1 96.38 10 ASN B O 1
ATOM 1592 N N . LEU B 1 11 ? 18.422 10.031 2.975 1 97.31 11 LEU B N 1
ATOM 1593 C CA . LEU B 1 11 ? 19.141 11.203 3.441 1 97.31 11 LEU B CA 1
ATOM 1594 C C . LEU B 1 11 ? 19.328 12.219 2.314 1 97.31 11 LEU B C 1
ATOM 1596 O O . LEU B 1 11 ? 19.406 13.422 2.564 1 97.31 11 LEU B O 1
ATOM 1600 N N . ASN B 1 12 ? 19.297 11.812 1.119 1 97.88 12 ASN B N 1
ATOM 1601 C CA . ASN B 1 12 ? 19.453 12.703 -0.023 1 97.88 12 ASN B CA 1
ATOM 1602 C C . ASN B 1 12 ? 18.188 13.531 -0.267 1 97.88 12 ASN B C 1
ATOM 1604 O O . ASN B 1 12 ? 18.219 14.5 -1.022 1 97.88 12 ASN B O 1
ATOM 1608 N N . ASP B 1 13 ? 17.109 13.188 0.381 1 98.56 13 ASP B N 1
ATOM 1609 C CA . ASP B 1 13 ? 15.836 13.859 0.174 1 98.56 13 ASP B CA 1
ATOM 1610 C C . ASP B 1 13 ? 15.68 15.047 1.123 1 98.56 13 ASP B C 1
ATOM 1612 O O . ASP B 1 13 ? 14.781 15.867 0.955 1 98.56 13 ASP B O 1
ATOM 1616 N N . VAL B 1 14 ? 16.531 15.148 2.123 1 98.62 14 VAL B N 1
ATOM 1617 C CA . VAL B 1 14 ? 16.266 15.984 3.293 1 98.62 14 VAL B CA 1
ATOM 1618 C C . VAL B 1 14 ? 16.109 17.438 2.865 1 98.62 14 VAL B C 1
ATOM 1620 O O . VAL B 1 14 ? 15.117 18.094 3.221 1 98.62 14 VAL B O 1
ATOM 1623 N N . ASP B 1 15 ? 17 17.953 2.021 1 98.62 15 ASP B N 1
ATOM 1624 C CA . ASP B 1 15 ? 16.922 19.359 1.614 1 98.62 15 ASP B CA 1
ATOM 1625 C C . ASP B 1 15 ? 15.648 19.641 0.821 1 98.62 15 ASP B C 1
ATOM 1627 O O . ASP B 1 15 ? 14.969 20.641 1.061 1 98.62 15 ASP B O 1
ATOM 1631 N N . GLU B 1 16 ? 15.406 18.812 -0.065 1 98.75 16 GLU B N 1
ATOM 1632 C CA . GLU B 1 16 ? 14.195 18.984 -0.869 1 98.75 16 GLU B CA 1
ATOM 1633 C C . GLU B 1 16 ? 12.938 18.906 -0.005 1 98.75 16 GLU B C 1
ATOM 1635 O O . GLU B 1 16 ? 11.977 19.641 -0.224 1 98.75 16 GLU B O 1
ATOM 1640 N N . LEU B 1 17 ? 12.938 18.016 0.98 1 98.81 17 LEU B N 1
ATOM 1641 C CA . LEU B 1 17 ? 11.797 17.875 1.875 1 98.81 17 LEU B CA 1
ATOM 1642 C C . LEU B 1 17 ? 11.602 19.109 2.734 1 98.81 17 LEU B C 1
ATOM 1644 O O . LEU B 1 17 ? 10.469 19.531 3 1 98.81 17 LEU B O 1
ATOM 1648 N N . TYR B 1 18 ? 12.703 19.672 3.174 1 98.75 18 TYR B N 1
ATOM 1649 C CA . TYR B 1 18 ? 12.602 20.891 3.959 1 98.75 18 TYR B CA 1
ATOM 1650 C C . TYR B 1 18 ? 11.977 22.016 3.137 1 98.75 18 TYR B C 1
ATOM 1652 O O . TYR B 1 18 ? 11.109 22.75 3.627 1 98.75 18 TYR B O 1
ATOM 1660 N N . LEU B 1 19 ? 12.406 22.141 1.885 1 98.75 19 LEU B N 1
ATOM 1661 C CA . LEU B 1 19 ? 11.812 23.125 0.987 1 98.75 19 LEU B CA 1
ATOM 1662 C C . LEU B 1 19 ? 10.344 22.812 0.714 1 98.75 19 LEU B C 1
ATOM 1664 O O . LEU B 1 19 ? 9.5 23.703 0.702 1 98.75 19 LEU B O 1
ATOM 1668 N N . PHE B 1 20 ? 10.102 21.594 0.488 1 98.88 20 PHE B N 1
ATOM 1669 C CA . PHE B 1 20 ? 8.742 21.109 0.271 1 98.88 20 PHE B CA 1
ATOM 1670 C C . PHE B 1 20 ? 7.832 21.516 1.425 1 98.88 20 PHE B C 1
ATOM 1672 O O . PHE B 1 20 ? 6.754 22.062 1.206 1 98.88 20 PHE B O 1
ATOM 1679 N N . PHE B 1 21 ? 8.242 21.203 2.68 1 98.88 21 PHE B N 1
ATOM 1680 C CA . PHE B 1 21 ? 7.457 21.578 3.855 1 98.88 21 PHE B CA 1
ATOM 1681 C C . PHE B 1 21 ? 7.164 23.062 3.873 1 98.88 21 PHE B C 1
ATOM 1683 O O . PHE B 1 21 ? 6.035 23.484 4.141 1 98.88 21 PHE B O 1
ATOM 1690 N N . ARG B 1 22 ? 8.219 23.844 3.594 1 98.75 22 ARG B N 1
ATOM 1691 C CA . ARG B 1 22 ? 8.047 25.297 3.598 1 98.75 22 ARG B CA 1
ATOM 1692 C C . ARG B 1 22 ? 7.016 25.719 2.564 1 98.75 22 ARG B C 1
ATOM 1694 O O . ARG B 1 22 ? 6.137 26.531 2.861 1 98.75 22 ARG B O 1
ATOM 1701 N N . ILE B 1 23 ? 7.082 25.172 1.379 1 98.75 23 ILE B N 1
ATOM 1702 C CA . ILE B 1 23 ? 6.18 25.547 0.294 1 98.75 23 ILE B CA 1
ATOM 1703 C C . ILE B 1 23 ? 4.746 25.172 0.671 1 98.75 23 ILE B C 1
ATOM 1705 O O . ILE B 1 23 ? 3.85 26.016 0.619 1 98.75 23 ILE B O 1
ATOM 1709 N N . VAL B 1 24 ? 4.523 23.984 1.083 1 98.75 24 VAL B N 1
ATOM 1710 C CA . VAL B 1 24 ? 3.162 23.484 1.267 1 98.75 24 VAL B CA 1
ATOM 1711 C C . VAL B 1 24 ? 2.547 24.125 2.514 1 98.75 24 VAL B C 1
ATOM 1713 O O . VAL B 1 24 ? 1.372 24.5 2.512 1 98.75 24 VAL B O 1
ATOM 1716 N N . ILE B 1 25 ? 3.33 24.266 3.598 1 98.62 25 ILE B N 1
ATOM 1717 C CA . ILE B 1 25 ? 2.799 24.797 4.84 1 98.62 25 ILE B CA 1
ATOM 1718 C C . ILE B 1 25 ? 2.51 26.297 4.668 1 98.62 25 ILE B C 1
ATOM 1720 O O . ILE B 1 25 ? 1.459 26.781 5.09 1 98.62 25 ILE B O 1
ATOM 1724 N N . THR B 1 26 ? 3.422 27 4.023 1 98.69 26 THR B N 1
ATOM 1725 C CA . THR B 1 26 ? 3.186 28.422 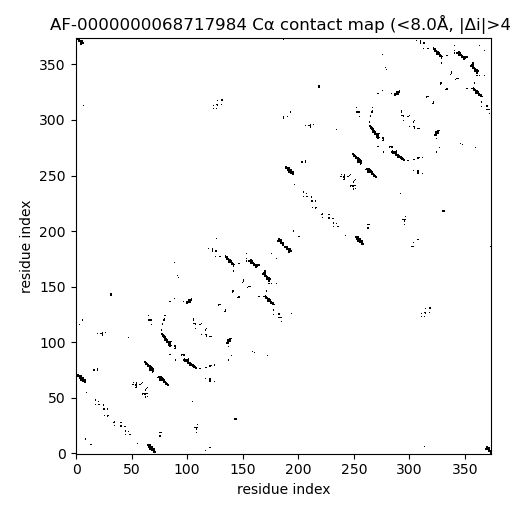3.76 1 98.69 26 THR B CA 1
ATOM 1726 C C . THR B 1 26 ? 1.935 28.609 2.906 1 98.69 26 THR B C 1
ATOM 1728 O O . THR B 1 26 ? 1.102 29.469 3.197 1 98.69 26 THR B O 1
ATOM 1731 N N . ASN B 1 27 ? 1.82 27.844 1.894 1 98.62 27 ASN B N 1
ATOM 1732 C CA . ASN B 1 27 ? 0.646 27.922 1.03 1 98.62 27 ASN B CA 1
ATOM 1733 C C . ASN B 1 27 ? -0.633 27.578 1.793 1 98.62 27 ASN B C 1
ATOM 1735 O O . ASN B 1 27 ? -1.669 28.219 1.583 1 98.62 27 ASN B O 1
ATOM 1739 N N . THR B 1 28 ? -0.574 26.578 2.652 1 97.94 28 THR B N 1
ATOM 1740 C CA . THR B 1 28 ? -1.727 26.172 3.455 1 97.94 28 THR B CA 1
ATOM 1741 C C . THR B 1 28 ? -2.168 27.328 4.363 1 97.94 28 THR B C 1
ATOM 1743 O O . THR B 1 28 ? -3.354 27.656 4.418 1 97.94 28 THR B O 1
ATOM 1746 N N . TYR B 1 29 ? -1.227 27.953 5.047 1 97.88 29 TYR B N 1
ATOM 1747 C CA . TYR B 1 29 ? -1.548 29.078 5.918 1 97.88 29 TYR B CA 1
ATOM 1748 C C . TYR B 1 29 ? -2.143 30.219 5.121 1 97.88 29 TYR B C 1
ATOM 1750 O O . TYR B 1 29 ? -3.092 30.875 5.57 1 97.88 29 TYR B O 1
ATOM 1758 N N . LYS B 1 30 ? -1.592 30.469 3.955 1 97.94 30 LYS B N 1
ATOM 1759 C CA . LYS B 1 30 ? -2.113 31.516 3.092 1 97.94 30 LYS B CA 1
ATOM 1760 C C . LYS B 1 30 ? -3.57 31.25 2.721 1 97.94 30 LYS B C 1
ATOM 1762 O O . LYS B 1 30 ? -4.422 32.125 2.873 1 97.94 30 LYS B O 1
ATOM 1767 N N . ASN B 1 31 ? -3.84 30.062 2.293 1 97 31 ASN B N 1
ATOM 1768 C CA . ASN B 1 31 ? -5.188 29.688 1.885 1 97 31 ASN B CA 1
ATOM 1769 C C . ASN B 1 31 ? -6.168 29.766 3.051 1 97 31 ASN B C 1
ATOM 1771 O O . ASN B 1 31 ? -7.363 30 2.848 1 97 31 ASN B O 1
ATOM 1775 N N . GLU B 1 32 ? -5.648 29.625 4.27 1 96.44 32 GLU B N 1
ATOM 1776 C CA . GLU B 1 32 ? -6.473 29.688 5.473 1 96.44 32 GLU B CA 1
ATOM 1777 C C . GLU B 1 32 ? -6.586 31.109 6 1 96.44 32 GLU B C 1
ATOM 1779 O O . GLU B 1 32 ? -7.234 31.344 7.023 1 96.44 32 GLU B O 1
ATOM 1784 N N . GLY B 1 33 ? -5.914 32.062 5.305 1 95.94 33 GLY B N 1
ATOM 1785 C CA . GLY B 1 33 ? -5.93 33.438 5.738 1 95.94 33 GLY B CA 1
ATOM 1786 C C . GLY B 1 33 ? -5.027 33.719 6.93 1 95.94 33 GLY B C 1
ATOM 1787 O O . GLY B 1 33 ? -5.289 34.625 7.723 1 95.94 33 GLY B O 1
ATOM 1788 N N . LEU B 1 34 ? -4.016 32.906 7.156 1 96.56 34 LEU B N 1
ATOM 1789 C CA . LEU B 1 34 ? -3.178 32.969 8.344 1 96.56 34 LEU B CA 1
ATOM 1790 C C . LEU B 1 34 ? -1.736 33.312 7.98 1 96.56 34 LEU B C 1
ATOM 1792 O O . LEU B 1 34 ? -0.803 32.906 8.688 1 96.56 34 LEU B O 1
ATOM 1796 N N . SER B 1 35 ? -1.536 33.938 6.855 1 97.12 35 SER B N 1
ATOM 1797 C CA . SER B 1 35 ? -0.196 34.219 6.344 1 97.12 35 SER B CA 1
ATOM 1798 C C . SER B 1 35 ? 0.6 35.094 7.316 1 97.12 35 SER B C 1
ATOM 1800 O O . SER B 1 35 ? 1.832 35.062 7.305 1 97.12 35 SER B O 1
ATOM 1802 N N . GLN B 1 36 ? -0.132 35.812 8.156 1 97.06 36 GLN B N 1
ATOM 1803 C CA . GLN B 1 36 ? 0.523 36.75 9.055 1 97.06 36 GLN B CA 1
ATOM 1804 C C . GLN B 1 36 ? 1.124 36.031 10.266 1 97.06 36 GLN B C 1
ATOM 1806 O O . GLN B 1 36 ? 1.906 36.625 11.016 1 97.06 36 GLN B O 1
ATOM 1811 N N . LEU B 1 37 ? 0.765 34.844 10.539 1 96.44 37 LEU B N 1
ATOM 1812 C CA . LEU B 1 37 ? 1.235 34.094 11.695 1 96.44 37 LEU B CA 1
ATOM 1813 C C . LEU B 1 37 ? 2.58 33.406 11.406 1 96.44 37 LEU B C 1
ATOM 1815 O O . LEU B 1 37 ? 2.693 32.188 11.438 1 96.44 37 LEU B O 1
ATOM 1819 N N . LEU B 1 38 ? 3.588 34.219 11.219 1 97.94 38 LEU B N 1
ATOM 1820 C CA . LEU B 1 38 ? 4.906 33.781 10.766 1 97.94 38 LEU B CA 1
ATOM 1821 C C . LEU B 1 38 ? 5.527 32.812 11.766 1 97.94 38 LEU B C 1
ATOM 1823 O O . LEU B 1 38 ? 6.137 31.812 11.375 1 97.94 38 LEU B O 1
ATOM 1827 N N . ASP B 1 39 ? 5.402 33.125 13.016 1 98 39 ASP B N 1
ATOM 1828 C CA . ASP B 1 39 ? 5.973 32.25 14.031 1 98 39 ASP B CA 1
ATOM 1829 C C . ASP B 1 39 ? 5.312 30.859 14 1 98 39 ASP B C 1
ATOM 1831 O O . ASP B 1 39 ? 5.984 29.844 14.164 1 98 39 ASP B O 1
ATOM 1835 N N . ASP B 1 40 ? 4.008 30.812 13.836 1 97 40 ASP B N 1
ATOM 1836 C CA . ASP B 1 40 ? 3.275 29.547 13.75 1 97 40 ASP B CA 1
ATOM 1837 C C . ASP B 1 40 ? 3.717 28.75 12.531 1 97 40 ASP B C 1
ATOM 1839 O O . ASP B 1 40 ? 3.857 27.516 12.609 1 97 40 ASP B O 1
ATOM 1843 N N . ILE B 1 41 ? 3.895 29.438 11.492 1 98.38 41 ILE B N 1
ATOM 1844 C CA . ILE B 1 41 ? 4.34 28.797 10.258 1 98.38 41 ILE B CA 1
ATOM 1845 C C . ILE B 1 41 ? 5.707 28.141 10.484 1 98.38 41 ILE B C 1
ATOM 1847 O O . ILE B 1 41 ? 5.891 26.969 10.18 1 98.38 41 ILE B O 1
ATOM 1851 N N . GLU B 1 42 ? 6.598 28.875 11.047 1 98.62 42 GLU B N 1
ATOM 1852 C CA . GLU B 1 42 ? 7.938 28.344 11.289 1 98.62 42 GLU B CA 1
ATOM 1853 C C . GLU B 1 42 ? 7.898 27.172 12.266 1 98.62 42 GLU B C 1
ATOM 1855 O O . GLU B 1 42 ? 8.625 26.188 12.086 1 98.62 42 GLU B O 1
ATOM 1860 N N . ASN B 1 43 ? 7.094 27.266 13.234 1 98.19 43 ASN B N 1
ATOM 1861 C CA . ASN B 1 43 ? 6.961 26.188 14.203 1 98.19 43 ASN B CA 1
ATOM 1862 C C . ASN B 1 43 ? 6.422 24.906 13.555 1 98.19 43 ASN B C 1
ATOM 1864 O O . ASN B 1 43 ? 6.863 23.812 13.883 1 98.19 43 ASN B O 1
ATOM 1868 N N . GLU B 1 44 ? 5.434 25.094 12.711 1 98 44 GLU B N 1
ATOM 1869 C CA . GLU B 1 44 ? 4.879 23.938 12 1 98 44 GLU B CA 1
ATOM 1870 C C . GLU B 1 44 ? 5.93 23.281 11.109 1 98 44 GLU B C 1
ATOM 1872 O O . GLU B 1 44 ? 6.055 22.062 11.094 1 98 44 GLU B O 1
ATOM 1877 N N . ILE B 1 45 ? 6.672 24.094 10.391 1 98.69 45 ILE B N 1
ATOM 1878 C CA . ILE B 1 45 ? 7.727 23.594 9.516 1 98.69 45 ILE B CA 1
ATOM 1879 C C . ILE B 1 45 ? 8.75 22.812 10.336 1 98.69 45 ILE B C 1
ATOM 1881 O O . ILE B 1 45 ? 9.117 21.688 9.984 1 98.69 45 ILE B O 1
ATOM 1885 N N . ASN B 1 46 ? 9.156 23.312 11.453 1 98.62 46 ASN B N 1
ATOM 1886 C CA . ASN B 1 46 ? 10.156 22.688 12.312 1 98.62 46 ASN B CA 1
ATOM 1887 C C . ASN B 1 46 ? 9.625 21.391 12.922 1 98.62 46 ASN B C 1
ATOM 1889 O O . ASN B 1 46 ? 10.383 20.438 13.125 1 98.62 46 ASN B O 1
ATOM 1893 N N . SER B 1 47 ? 8.375 21.406 13.211 1 98.12 47 SER B N 1
ATOM 1894 C CA . SER B 1 47 ? 7.766 20.188 13.727 1 98.12 47 SER B CA 1
ATOM 1895 C C . SER B 1 47 ? 7.871 19.047 12.719 1 98.12 47 SER B C 1
ATOM 1897 O O . SER B 1 47 ? 8.18 17.922 13.086 1 98.12 47 SER B O 1
ATOM 1899 N N . LYS B 1 48 ? 7.621 19.359 11.414 1 98.62 48 LYS B N 1
ATOM 1900 C CA . LYS B 1 48 ? 7.703 18.328 10.383 1 98.62 48 LYS B CA 1
ATOM 1901 C C . LYS B 1 48 ? 9.141 17.875 10.18 1 98.62 48 LYS B C 1
ATOM 1903 O O . LYS B 1 48 ? 9.391 16.688 9.93 1 98.62 48 LYS B O 1
ATOM 1908 N N . LYS B 1 49 ? 10.062 18.797 10.32 1 98.75 49 LYS B N 1
ATOM 1909 C CA . LYS B 1 49 ? 11.477 18.422 10.258 1 98.75 49 LYS B CA 1
ATOM 1910 C C . LYS B 1 49 ? 11.836 17.453 11.375 1 98.75 49 LYS B C 1
ATOM 1912 O O . LYS B 1 49 ? 12.57 16.484 11.156 1 98.75 49 LYS B O 1
ATOM 1917 N N . ARG B 1 50 ? 11.32 17.688 12.523 1 98.5 50 ARG B N 1
ATOM 1918 C CA . ARG B 1 50 ? 11.562 16.797 13.656 1 98.5 50 ARG B CA 1
ATOM 1919 C C . ARG B 1 50 ? 10.953 15.422 13.422 1 98.5 50 ARG B C 1
ATOM 1921 O O . ARG B 1 50 ? 11.539 14.398 13.789 1 98.5 50 ARG B O 1
ATOM 1928 N N . TYR B 1 51 ? 9.758 15.43 12.852 1 98.56 51 TYR B N 1
ATOM 1929 C CA . TYR B 1 51 ? 9.125 14.156 12.523 1 98.56 51 TYR B CA 1
ATOM 1930 C C . TYR B 1 51 ? 9.984 13.352 11.547 1 98.56 51 TYR B C 1
ATOM 1932 O O . TYR B 1 51 ? 10.172 12.148 11.719 1 98.56 51 TYR B O 1
ATOM 1940 N N . LEU B 1 52 ? 10.477 14.039 10.547 1 98.75 52 LEU B N 1
ATOM 1941 C CA . LEU B 1 52 ? 11.336 13.391 9.562 1 98.75 52 LEU B CA 1
ATOM 1942 C C . LEU B 1 52 ? 12.594 12.852 10.219 1 98.75 52 LEU B C 1
ATOM 1944 O O . LEU B 1 52 ? 13.016 11.727 9.938 1 98.75 52 LEU B O 1
ATOM 1948 N N . LYS B 1 53 ? 13.203 13.641 11.086 1 98.5 53 LYS B N 1
ATOM 1949 C CA . LYS B 1 53 ? 14.391 13.203 11.828 1 98.5 53 LYS B CA 1
ATOM 1950 C C . LYS B 1 53 ? 14.086 11.961 12.664 1 98.5 53 LYS B C 1
ATOM 1952 O O . LYS B 1 53 ? 14.898 11.031 12.711 1 98.5 53 LYS B O 1
ATOM 1957 N N . SER B 1 54 ? 12.969 11.953 13.336 1 98.31 54 SER B N 1
ATOM 1958 C CA . SER B 1 54 ? 12.555 10.812 14.141 1 98.31 54 SER B CA 1
ATOM 1959 C C . SER B 1 54 ? 12.414 9.555 13.289 1 98.31 54 SER B C 1
ATOM 1961 O O . SER B 1 54 ? 12.766 8.461 13.727 1 98.31 54 SER B O 1
ATOM 1963 N N . ASP B 1 55 ? 11.875 9.703 12.094 1 98.19 55 ASP B N 1
ATOM 1964 C CA . ASP B 1 55 ? 11.789 8.586 11.156 1 98.19 55 ASP B CA 1
ATOM 1965 C C . ASP B 1 55 ? 13.164 8 10.875 1 98.19 55 ASP B C 1
ATOM 1967 O O . ASP B 1 55 ? 13.375 6.793 11.031 1 98.19 55 ASP B O 1
ATOM 1971 N N . PHE B 1 56 ? 14.078 8.891 10.539 1 97.94 56 PHE B N 1
ATOM 1972 C CA . PHE B 1 56 ? 15.43 8.445 10.195 1 97.94 56 PHE B CA 1
ATOM 1973 C C . PHE B 1 56 ? 16.094 7.785 11.391 1 97.94 56 PHE B C 1
ATOM 1975 O O . PHE B 1 56 ? 16.703 6.719 11.258 1 97.94 56 PHE B O 1
ATOM 1982 N N . GLU B 1 57 ? 15.953 8.391 12.508 1 98 57 GLU B N 1
ATOM 1983 C CA . GLU B 1 57 ? 16.641 7.93 13.703 1 98 57 GLU B CA 1
ATOM 1984 C C . GLU B 1 57 ? 16.109 6.578 14.164 1 98 57 GLU B C 1
ATOM 1986 O O . GLU B 1 57 ? 16.844 5.773 14.742 1 98 57 GLU B O 1
ATOM 1991 N N . SER B 1 58 ? 14.891 6.297 13.914 1 97 58 SER B N 1
ATOM 1992 C CA . SER B 1 58 ? 14.273 5.062 14.383 1 97 58 SER B CA 1
ATOM 1993 C C . SER B 1 58 ? 14.133 4.047 13.25 1 97 58 SER B C 1
ATOM 1995 O O . SER B 1 58 ? 13.578 2.967 13.445 1 97 58 SER B O 1
ATOM 1997 N N . ASN B 1 59 ? 14.531 4.473 12.086 1 94.06 59 ASN B N 1
ATOM 1998 C CA . ASN B 1 59 ? 14.375 3.654 10.891 1 94.06 59 ASN B CA 1
ATOM 1999 C C . ASN B 1 59 ? 12.914 3.254 10.68 1 94.06 59 ASN B C 1
ATOM 2001 O O . ASN B 1 59 ? 12.617 2.08 10.445 1 94.06 59 ASN B O 1
ATOM 2005 N N . GLY B 1 60 ? 12.039 4.215 10.961 1 94.88 60 GLY B N 1
ATOM 2006 C CA . GLY B 1 60 ? 10.633 4.027 10.656 1 94.88 60 GLY B CA 1
ATOM 2007 C C . GLY B 1 60 ? 9.844 3.432 11.812 1 94.88 60 GLY B C 1
ATOM 2008 O O . GLY B 1 60 ? 8.656 3.145 11.672 1 94.88 60 GLY B O 1
ATOM 2009 N N . GLU B 1 61 ? 10.414 3.191 12.961 1 94.75 61 GLU B N 1
ATOM 2010 C CA . GLU B 1 61 ? 9.719 2.559 14.078 1 94.75 61 GLU B CA 1
ATOM 2011 C C . GLU B 1 61 ? 8.883 3.574 14.859 1 94.75 61 GLU B C 1
ATOM 2013 O O . GLU B 1 61 ? 7.738 3.299 15.219 1 94.75 61 GLU B O 1
ATOM 2018 N N . SER B 1 62 ? 9.43 4.746 15.148 1 96.25 62 SER B N 1
ATOM 2019 C CA . SER B 1 62 ? 8.734 5.758 15.93 1 96.25 62 SER B CA 1
ATOM 2020 C C . SER B 1 62 ? 7.836 6.617 15.039 1 96.25 62 SER B C 1
ATOM 2022 O O . SER B 1 62 ? 6.777 7.078 15.477 1 96.25 62 SER B O 1
ATOM 2024 N N . ARG B 1 63 ? 8.367 6.867 13.875 1 97.44 63 ARG B N 1
ATOM 2025 C CA . ARG B 1 63 ? 7.637 7.59 12.836 1 97.44 63 ARG B CA 1
ATOM 2026 C C . ARG B 1 63 ? 7.922 7.004 11.461 1 97.44 63 ARG B C 1
ATOM 2028 O O . ARG B 1 63 ? 9 6.457 11.219 1 97.44 63 ARG B O 1
ATOM 2035 N N . TYR B 1 64 ? 6.973 7.02 10.617 1 98.25 64 TYR B N 1
ATOM 2036 C CA . TYR B 1 64 ? 7.102 6.363 9.32 1 98.25 64 TYR B CA 1
ATOM 2037 C C . TYR B 1 64 ? 6.562 7.25 8.203 1 98.25 64 TYR B C 1
ATOM 2039 O O . TYR B 1 64 ? 5.355 7.5 8.133 1 98.25 64 TYR B O 1
ATOM 2047 N N . PHE B 1 65 ? 7.48 7.668 7.312 1 98.75 65 PHE 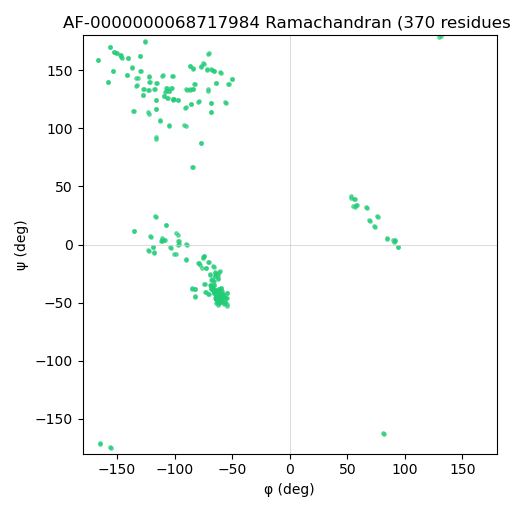B N 1
ATOM 2048 C CA . PHE B 1 65 ? 7.109 8.531 6.199 1 98.75 65 PHE B CA 1
ATOM 2049 C C . PHE B 1 65 ? 7.008 7.734 4.902 1 98.75 65 PHE B C 1
ATOM 2051 O O . PHE B 1 65 ? 7.801 6.816 4.668 1 98.75 65 PHE B O 1
ATOM 2058 N N . LEU B 1 66 ? 6.082 8.117 4.074 1 98.69 66 LEU B N 1
ATOM 2059 C CA . LEU B 1 66 ? 6.047 7.789 2.654 1 98.69 66 LEU B CA 1
ATOM 2060 C C . LEU B 1 66 ? 6.039 9.055 1.805 1 98.69 66 LEU B C 1
ATOM 2062 O O . LEU B 1 66 ? 5.387 10.039 2.154 1 98.69 66 LEU B O 1
ATOM 2066 N N . LEU B 1 67 ? 6.793 8.984 0.726 1 98.75 67 LEU B N 1
ATOM 2067 C CA . LEU B 1 67 ? 6.859 10.086 -0.233 1 98.75 67 LEU B CA 1
ATOM 2068 C C . LEU B 1 67 ? 6.184 9.703 -1.546 1 98.75 67 LEU B C 1
ATOM 2070 O O . LEU B 1 67 ? 6.203 8.531 -1.94 1 98.75 67 LEU B O 1
ATOM 2074 N N . ALA B 1 68 ? 5.562 10.648 -2.184 1 98.75 68 ALA B N 1
ATOM 2075 C CA . ALA B 1 68 ? 5.152 10.555 -3.582 1 98.75 68 ALA B CA 1
ATOM 2076 C C . ALA B 1 68 ? 6.109 11.32 -4.488 1 98.75 68 ALA B C 1
ATOM 2078 O O . ALA B 1 68 ? 6.359 12.508 -4.27 1 98.75 68 ALA B O 1
ATOM 2079 N N . ILE B 1 69 ? 6.648 10.672 -5.461 1 98.5 69 ILE B N 1
ATOM 2080 C CA . ILE B 1 69 ? 7.609 11.258 -6.387 1 98.5 69 ILE B CA 1
ATOM 2081 C C . ILE B 1 69 ? 7.023 11.273 -7.797 1 98.5 69 ILE B C 1
ATOM 2083 O O . ILE B 1 69 ? 6.559 10.25 -8.297 1 98.5 69 ILE B O 1
ATOM 2087 N N . ASP B 1 70 ? 6.965 12.453 -8.422 1 97.94 70 ASP B N 1
ATOM 2088 C CA . ASP B 1 70 ? 6.688 12.508 -9.852 1 97.94 70 ASP B CA 1
ATOM 2089 C C . ASP B 1 70 ? 7.855 11.938 -10.656 1 97.94 70 ASP B C 1
ATOM 2091 O O . ASP B 1 70 ? 8.922 12.547 -10.734 1 97.94 70 ASP B O 1
ATOM 2095 N N . THR B 1 71 ? 7.605 10.836 -11.312 1 96 71 THR B N 1
ATOM 2096 C CA . THR B 1 71 ? 8.703 10.109 -11.945 1 96 71 THR B CA 1
ATOM 2097 C C . THR B 1 71 ? 9.195 10.852 -13.188 1 96 71 THR B C 1
ATOM 2099 O O . THR B 1 71 ? 10.305 10.594 -13.664 1 96 71 THR B O 1
ATOM 2102 N N . ASN B 1 72 ? 8.375 11.719 -13.727 1 95.62 72 ASN B N 1
ATOM 2103 C CA . ASN B 1 72 ? 8.773 12.469 -14.914 1 95.62 72 ASN B CA 1
ATOM 2104 C C . ASN B 1 72 ? 9.922 13.422 -14.609 1 95.62 72 ASN B C 1
ATOM 2106 O O . ASN B 1 72 ? 10.766 13.68 -15.477 1 95.62 72 ASN B O 1
ATOM 2110 N N . ASN B 1 73 ? 9.961 13.891 -13.445 1 95.75 73 ASN B N 1
ATOM 2111 C CA . ASN B 1 73 ? 10.992 14.883 -13.148 1 95.75 73 ASN B CA 1
ATOM 2112 C C . ASN B 1 73 ? 11.664 14.594 -11.805 1 95.75 73 ASN B C 1
ATOM 2114 O O . ASN B 1 73 ? 12.359 15.453 -11.258 1 95.75 73 ASN B O 1
ATOM 2118 N N . ASP B 1 74 ? 11.422 13.43 -11.227 1 96.44 74 ASP B N 1
ATOM 2119 C CA . ASP B 1 74 ? 12.023 12.992 -9.969 1 96.44 74 ASP B CA 1
ATOM 2120 C C . ASP B 1 74 ? 11.812 14.031 -8.875 1 96.44 74 ASP B C 1
ATOM 2122 O O . ASP B 1 74 ? 12.734 14.352 -8.125 1 96.44 74 ASP B O 1
ATOM 2126 N N . LYS B 1 75 ? 10.672 14.586 -8.82 1 97.75 75 LYS B N 1
ATOM 2127 C CA . LYS B 1 75 ? 10.312 15.633 -7.875 1 97.75 75 LYS B CA 1
ATOM 2128 C C . LYS B 1 75 ? 9.414 15.102 -6.77 1 97.75 75 LYS B C 1
ATOM 2130 O O . LYS B 1 75 ? 8.477 14.344 -7.035 1 97.75 75 LYS B O 1
ATOM 2135 N N . ILE B 1 76 ? 9.773 15.438 -5.48 1 98.75 76 ILE B N 1
ATOM 2136 C CA . ILE B 1 76 ? 8.883 15.109 -4.371 1 98.75 76 ILE B CA 1
ATOM 2137 C C . ILE B 1 76 ? 7.613 15.953 -4.465 1 98.75 76 ILE B C 1
ATOM 2139 O O . ILE B 1 76 ? 7.672 17.188 -4.426 1 98.75 76 ILE B O 1
ATOM 2143 N N . ILE B 1 77 ? 6.465 15.297 -4.543 1 98.75 77 ILE B N 1
ATOM 2144 C CA . ILE B 1 77 ? 5.246 16.062 -4.797 1 98.75 77 ILE B CA 1
ATOM 2145 C C . ILE B 1 77 ? 4.238 15.805 -3.678 1 98.75 77 ILE B C 1
ATOM 2147 O O . ILE B 1 77 ? 3.178 16.438 -3.635 1 98.75 77 ILE B O 1
ATOM 2151 N N . GLY B 1 78 ? 4.547 14.898 -2.746 1 98.81 78 GLY B N 1
ATOM 2152 C CA . GLY B 1 78 ? 3.643 14.609 -1.643 1 98.81 78 GLY B CA 1
ATOM 2153 C C . GLY B 1 78 ? 4.293 13.812 -0.529 1 98.81 78 GLY B C 1
ATOM 2154 O O . GLY B 1 78 ? 5.324 13.164 -0.741 1 98.81 78 GLY B O 1
ATOM 2155 N N . THR B 1 79 ? 3.691 13.898 0.65 1 98.94 79 THR B N 1
ATOM 2156 C CA . THR B 1 79 ? 4.152 13.148 1.814 1 98.94 79 THR B CA 1
ATOM 2157 C C . THR B 1 79 ? 2.971 12.625 2.625 1 98.94 79 THR B C 1
ATOM 2159 O O . THR B 1 79 ? 1.845 13.109 2.469 1 98.94 79 THR B O 1
ATOM 2162 N N . ILE B 1 80 ? 3.223 11.688 3.402 1 98.88 80 ILE B N 1
ATOM 2163 C CA . ILE B 1 80 ? 2.35 11.227 4.477 1 98.88 80 ILE B CA 1
ATOM 2164 C C . ILE B 1 80 ? 3.186 10.57 5.574 1 98.88 80 ILE B C 1
ATOM 2166 O O . ILE B 1 80 ? 4.258 10.023 5.309 1 98.88 80 ILE B O 1
ATOM 2170 N N . GLU B 1 81 ? 2.77 10.648 6.789 1 98.75 81 GLU B N 1
ATOM 2171 C CA . GLU B 1 81 ? 3.492 9.961 7.852 1 98.75 81 GLU B CA 1
ATOM 2172 C C . GLU B 1 81 ? 2.537 9.445 8.93 1 98.75 81 GLU B C 1
ATOM 2174 O O . GLU B 1 81 ? 1.381 9.875 8.992 1 98.75 81 GLU B O 1
ATOM 2179 N N . VAL B 1 82 ? 2.967 8.531 9.68 1 98.62 82 VAL B N 1
ATOM 2180 C CA . VAL B 1 82 ? 2.238 8.016 10.836 1 98.62 82 VAL B CA 1
ATOM 2181 C C . VAL B 1 82 ? 3.166 7.945 12.047 1 98.62 82 VAL B C 1
ATOM 2183 O O . VAL B 1 82 ? 4.359 7.676 11.906 1 98.62 82 VAL B O 1
ATOM 2186 N N . GLY B 1 83 ? 2.658 8.219 13.18 1 98.12 83 GLY B N 1
ATOM 2187 C CA . GLY B 1 83 ? 3.367 8.148 14.445 1 98.12 83 GLY B CA 1
ATOM 2188 C C . GLY B 1 83 ? 2.443 8.18 15.648 1 98.12 83 GLY B C 1
ATOM 2189 O O . GLY B 1 83 ? 1.224 8.07 15.508 1 98.12 83 GLY B O 1
ATOM 2190 N N . PRO B 1 84 ? 3.035 8.305 16.828 1 97.69 84 PRO B N 1
ATOM 2191 C CA . PRO B 1 84 ? 2.215 8.375 18.047 1 97.69 84 PRO B CA 1
ATOM 2192 C C . PRO B 1 84 ? 1.26 9.57 18.031 1 97.69 84 PRO B C 1
ATOM 2194 O O . PRO B 1 84 ? 1.572 10.609 17.453 1 97.69 84 PRO B O 1
ATOM 2197 N N . ALA B 1 85 ? 0.128 9.375 18.656 1 98.19 85 ALA B N 1
ATOM 2198 C CA . ALA B 1 85 ? -0.808 10.492 18.812 1 98.19 85 ALA B CA 1
ATOM 2199 C C . ALA B 1 85 ? -0.124 11.703 19.422 1 98.19 85 ALA B C 1
ATOM 2201 O O . ALA B 1 85 ? 0.661 11.57 20.375 1 98.19 85 ALA B O 1
ATOM 2202 N N . SER B 1 86 ? -0.42 12.812 18.922 1 97.19 86 SER B N 1
ATOM 2203 C CA . SER B 1 86 ? 0.237 14.039 19.359 1 97.19 86 SER B CA 1
ATOM 2204 C C . SER B 1 86 ? -0.207 14.438 20.766 1 97.19 86 SER B C 1
ATOM 2206 O O . SER B 1 86 ? -1.234 13.961 21.25 1 97.19 86 SER B O 1
ATOM 2208 N N . THR B 1 87 ? 0.589 15.359 21.375 1 96.75 87 THR B N 1
ATOM 2209 C CA . THR B 1 87 ? 0.222 15.914 22.672 1 96.75 87 THR B CA 1
ATOM 2210 C C . THR B 1 87 ? -1.128 16.625 22.594 1 96.75 87 THR B C 1
ATOM 2212 O O . THR B 1 87 ? -1.923 16.562 23.531 1 96.75 87 THR B O 1
ATOM 2215 N N . LEU B 1 88 ? -1.39 17.297 21.5 1 96.69 88 LEU B N 1
ATOM 2216 C CA . LEU B 1 88 ? -2.658 17.984 21.312 1 96.69 88 LEU B CA 1
ATOM 2217 C C . LEU B 1 88 ? -3.826 17 21.344 1 96.69 88 LEU B C 1
ATOM 2219 O O . LEU B 1 88 ? -4.793 17.203 22.078 1 96.69 88 LEU B O 1
ATOM 2223 N N . ILE B 1 89 ? -3.727 15.945 20.578 1 98.06 89 ILE B N 1
ATOM 2224 C CA . ILE B 1 89 ? -4.777 14.938 20.547 1 98.06 89 ILE B CA 1
ATOM 2225 C C . ILE B 1 89 ? -4.965 14.336 21.938 1 98.06 89 ILE B C 1
ATOM 2227 O O . ILE B 1 89 ? -6.094 14.195 22.406 1 98.06 89 ILE B O 1
ATOM 2231 N N . ASN B 1 90 ? -3.873 14.023 22.625 1 97.88 90 ASN B N 1
ATOM 2232 C CA . ASN B 1 90 ? -3.943 13.414 23.938 1 97.88 90 ASN B CA 1
ATOM 2233 C C . ASN B 1 90 ? -4.609 14.344 24.953 1 97.88 90 ASN B C 1
ATOM 2235 O O . ASN B 1 90 ? -5.496 13.922 25.703 1 97.88 90 ASN B O 1
ATOM 2239 N N . SER B 1 91 ? -4.172 15.586 24.938 1 97.31 91 SER B N 1
ATOM 2240 C CA . SER B 1 91 ? -4.711 16.547 25.891 1 97.31 91 SER B CA 1
ATOM 2241 C C . SER B 1 91 ? -6.188 16.812 25.641 1 97.31 91 SER B C 1
ATOM 2243 O O . SER B 1 91 ? -6.996 16.844 26.562 1 97.31 91 SER B O 1
ATOM 2245 N N . CYS B 1 92 ? -6.566 16.906 24.406 1 96.75 92 CYS B N 1
ATOM 2246 C CA . CYS B 1 92 ? -7.918 17.297 24.016 1 96.75 92 CYS B CA 1
ATOM 2247 C C . CYS B 1 92 ? -8.898 16.156 24.203 1 96.75 92 CYS B C 1
ATOM 2249 O O . CYS B 1 92 ? -10.109 16.359 24.281 1 96.75 92 CYS B O 1
ATOM 2251 N N . THR B 1 93 ? -8.383 14.953 24.266 1 97.44 93 THR B N 1
ATOM 2252 C CA . THR B 1 93 ? -9.273 13.797 24.391 1 97.44 93 THR B CA 1
ATOM 2253 C C . THR B 1 93 ? -9.148 13.156 25.766 1 97.44 93 THR B C 1
ATOM 2255 O O . THR B 1 93 ? -9.695 12.07 26 1 97.44 93 THR B O 1
ATOM 2258 N N . GLY B 1 94 ? -8.344 13.75 26.625 1 96.62 94 GLY B N 1
ATOM 2259 C CA . GLY B 1 94 ? -8.125 13.195 27.953 1 96.62 94 GLY B CA 1
ATOM 2260 C C . GLY B 1 94 ? -7.336 11.898 27.938 1 96.62 94 GLY B C 1
ATOM 2261 O O . GLY B 1 94 ? -7.562 11.016 28.766 1 96.62 94 GLY B O 1
ATOM 2262 N N . GLY B 1 95 ? -6.652 11.711 26.875 1 97.31 95 GLY B N 1
ATOM 2263 C CA . GLY B 1 95 ? -5.781 10.547 26.797 1 97.31 95 GLY B CA 1
ATOM 2264 C C . GLY B 1 95 ? -6.469 9.328 26.219 1 97.31 95 GLY B C 1
ATOM 2265 O O . GLY B 1 95 ? -5.863 8.258 26.109 1 97.31 95 GLY B O 1
ATOM 2266 N N . VAL B 1 96 ? -7.699 9.422 25.812 1 97.25 96 VAL B N 1
ATOM 2267 C CA . VAL B 1 96 ? -8.477 8.289 25.328 1 97.25 96 VAL B CA 1
ATOM 2268 C C . VAL B 1 96 ? -7.824 7.711 24.062 1 97.25 96 VAL B C 1
ATOM 2270 O O . VAL B 1 96 ? -7.859 6.5 23.844 1 97.25 96 VAL B O 1
ATOM 2273 N N . LEU B 1 97 ? -7.125 8.594 23.297 1 98 97 LEU B N 1
ATOM 2274 C CA . LEU B 1 97 ? -6.559 8.164 22.016 1 98 97 LEU B CA 1
ATOM 2275 C C . LEU B 1 97 ? -5.043 8.031 22.109 1 98 97 LEU B C 1
ATOM 2277 O O . LEU B 1 97 ? -4.359 7.977 21.078 1 98 97 LEU B O 1
ATOM 2281 N N . LYS B 1 98 ? -4.5 7.977 23.297 1 97.31 98 LYS B N 1
ATOM 2282 C CA . LYS B 1 98 ? -3.062 8.078 23.531 1 97.31 98 LYS B CA 1
ATOM 2283 C C . LYS B 1 98 ? -2.326 6.891 22.906 1 97.31 98 LYS B C 1
ATOM 2285 O O . LYS B 1 98 ? -1.154 7.004 22.547 1 97.31 98 LYS B O 1
ATOM 2290 N N . ASP B 1 99 ? -3.002 5.727 22.766 1 97.25 99 ASP B N 1
ATOM 2291 C CA . ASP B 1 99 ? -2.336 4.52 22.297 1 97.25 99 ASP B CA 1
ATOM 2292 C C . ASP B 1 99 ? -2.553 4.336 20.781 1 97.25 99 ASP B C 1
ATOM 2294 O O . ASP B 1 99 ? -2.057 3.373 20.203 1 97.25 99 ASP B O 1
ATOM 2298 N N . LEU B 1 100 ? -3.268 5.23 20.125 1 97.94 100 LEU B N 1
ATOM 2299 C CA . LEU B 1 100 ? -3.506 5.133 18.688 1 97.94 100 LEU B CA 1
ATOM 2300 C C . LEU B 1 100 ? -2.371 5.785 17.906 1 97.94 100 LEU B C 1
ATOM 2302 O O . LEU B 1 100 ? -1.667 6.648 18.422 1 97.94 100 LEU B O 1
ATOM 2306 N N . TYR B 1 101 ? -2.193 5.324 16.75 1 98.06 101 TYR B N 1
ATOM 2307 C CA . TYR B 1 101 ? -1.308 5.988 15.797 1 98.06 101 TYR B CA 1
ATOM 2308 C C . TYR B 1 101 ? -2.021 7.137 15.094 1 98.06 101 TYR B C 1
ATOM 2310 O O . TYR B 1 101 ? -3.197 7.02 14.734 1 98.06 101 TYR B O 1
ATOM 2318 N N . GLU B 1 102 ? -1.361 8.195 14.938 1 98.75 102 GLU B N 1
ATOM 2319 C CA . GLU B 1 102 ? -1.867 9.367 14.234 1 98.75 102 GLU B CA 1
ATOM 2320 C C . GLU B 1 102 ? -1.308 9.445 12.82 1 98.75 102 GLU B C 1
ATOM 2322 O O . GLU B 1 102 ? -0.095 9.344 12.617 1 98.75 102 GLU B O 1
ATOM 2327 N N . ILE B 1 103 ? -2.188 9.531 11.867 1 98.69 103 ILE B N 1
ATOM 2328 C CA . ILE B 1 103 ? -1.78 9.852 10.5 1 98.69 103 ILE B CA 1
ATOM 2329 C C . ILE B 1 103 ? -1.726 11.367 10.32 1 98.69 103 ILE B C 1
ATOM 2331 O O . ILE B 1 103 ? -2.637 12.086 10.75 1 98.69 103 ILE B O 1
ATOM 2335 N N . GLY B 1 104 ? -0.621 11.836 9.727 1 98.31 104 GLY B N 1
ATOM 2336 C CA . GLY B 1 104 ? -0.457 13.266 9.5 1 98.31 104 GLY B CA 1
ATOM 2337 C C . GLY B 1 104 ? 0.477 13.578 8.344 1 98.31 104 GLY B C 1
ATOM 2338 O O . GLY B 1 104 ? 0.847 12.688 7.578 1 98.31 104 GLY B O 1
ATOM 2339 N N . THR B 1 105 ? 0.736 14.867 8.18 1 97.94 105 THR B N 1
ATOM 2340 C CA . THR B 1 105 ? 1.647 15.375 7.16 1 97.94 105 THR B CA 1
ATOM 2341 C C . THR B 1 105 ? 1.193 14.953 5.766 1 97.94 105 THR B C 1
ATOM 2343 O O . THR B 1 105 ? 2.01 14.547 4.938 1 97.94 105 THR B O 1
ATOM 2346 N N . VAL B 1 106 ? -0.12 14.883 5.637 1 98.56 106 VAL B N 1
ATOM 2347 C CA . VAL B 1 106 ? -0.646 14.617 4.301 1 98.56 106 VAL B CA 1
ATOM 2348 C C . VAL B 1 106 ? -0.583 15.883 3.455 1 98.56 106 VAL B C 1
ATOM 2350 O O . VAL B 1 106 ? -1.561 16.625 3.369 1 98.56 106 VAL B O 1
ATOM 2353 N N . PHE B 1 107 ? 0.532 16.062 2.84 1 98.69 107 PHE B N 1
ATOM 2354 C CA . PHE B 1 107 ? 0.834 17.266 2.078 1 98.69 107 PHE B CA 1
ATOM 2355 C C . PHE B 1 107 ? 1.055 16.938 0.607 1 98.69 107 PHE B C 1
ATOM 2357 O O . PHE B 1 1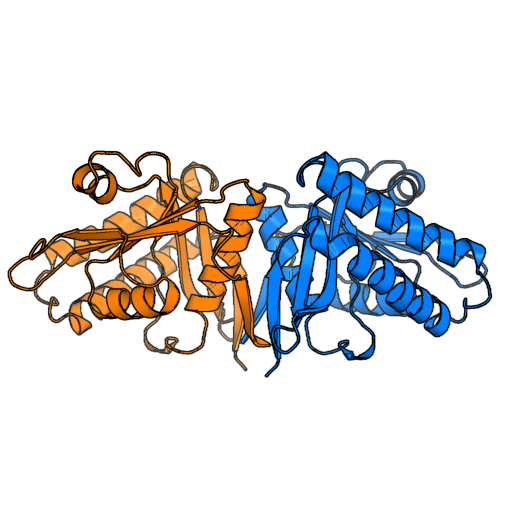07 ? 1.744 15.977 0.279 1 98.69 107 PHE B O 1
ATOM 2364 N N . ILE B 1 108 ? 0.436 17.734 -0.238 1 98.69 108 ILE B N 1
ATOM 2365 C CA . ILE B 1 108 ? 0.641 17.672 -1.681 1 98.69 108 ILE B CA 1
ATOM 2366 C C . ILE B 1 108 ? 1.011 19.047 -2.221 1 98.69 108 ILE B C 1
ATOM 2368 O O . ILE B 1 108 ? 0.406 20.047 -1.84 1 98.69 108 ILE B O 1
ATOM 2372 N N . LEU B 1 109 ? 2.016 19.125 -3.047 1 98.62 109 LEU B N 1
ATOM 2373 C CA . LEU B 1 109 ? 2.316 20.406 -3.688 1 98.62 109 LEU B CA 1
ATOM 2374 C C . LEU B 1 109 ? 1.064 21.016 -4.312 1 98.62 109 LEU B C 1
ATOM 2376 O O . LEU B 1 109 ? 0.266 20.297 -4.926 1 98.62 109 LEU B O 1
ATOM 2380 N N . PRO B 1 110 ? 0.975 22.312 -4.207 1 97.88 110 PRO B N 1
ATOM 2381 C CA . PRO B 1 110 ? -0.245 22.969 -4.68 1 97.88 110 PRO B CA 1
ATOM 2382 C C . PRO B 1 110 ? -0.576 22.625 -6.129 1 97.88 110 PRO B C 1
ATOM 2384 O O . PRO B 1 110 ? -1.727 22.312 -6.445 1 97.88 110 PRO B O 1
ATOM 2387 N N . GLU B 1 111 ? 0.36 22.578 -7.027 1 97 111 GLU B N 1
ATOM 2388 C CA . GLU B 1 111 ? 0.128 22.359 -8.453 1 97 111 GLU B CA 1
ATOM 2389 C C . GLU B 1 111 ? -0.229 20.906 -8.734 1 97 111 GLU B C 1
ATOM 2391 O O . GLU B 1 111 ? -0.676 20.562 -9.836 1 97 111 GLU B O 1
ATOM 2396 N N . TYR B 1 112 ? -0.096 20.047 -7.758 1 97.5 112 TYR B N 1
ATOM 2397 C CA . TYR B 1 112 ? -0.35 18.625 -7.934 1 97.5 112 TYR B CA 1
ATOM 2398 C C . TYR B 1 112 ? -1.603 18.203 -7.176 1 97.5 112 TYR B C 1
ATOM 2400 O O . TYR B 1 112 ? -1.924 17 -7.117 1 97.5 112 TYR B O 1
ATOM 2408 N N . GLN B 1 113 ? -2.328 19.094 -6.562 1 96.94 113 GLN B N 1
ATOM 2409 C CA . GLN B 1 113 ? -3.498 18.766 -5.754 1 96.94 113 GLN B CA 1
ATOM 2410 C C . GLN B 1 113 ? -4.688 18.391 -6.633 1 96.94 113 GLN B C 1
ATOM 2412 O O . GLN B 1 113 ? -4.719 18.734 -7.82 1 96.94 113 GLN B O 1
ATOM 2417 N N . ARG B 1 114 ? -5.578 17.641 -6.086 1 95.12 114 ARG B N 1
ATOM 2418 C CA . ARG B 1 114 ? -6.82 17.234 -6.727 1 95.12 114 ARG B CA 1
ATOM 2419 C C . ARG B 1 114 ? -6.547 16.312 -7.906 1 95.12 114 ARG B C 1
ATOM 2421 O O . ARG B 1 114 ? -7.234 16.375 -8.93 1 95.12 114 ARG B O 1
ATOM 2428 N N . LYS B 1 115 ? -5.484 15.539 -7.797 1 95.12 115 LYS B N 1
ATOM 2429 C CA . LYS B 1 115 ? -5.121 14.578 -8.844 1 95.12 115 LYS B CA 1
ATOM 2430 C C . LYS B 1 115 ? -5.082 13.156 -8.289 1 95.12 115 LYS B C 1
ATOM 2432 O O . LYS B 1 115 ? -4.543 12.25 -8.938 1 95.12 115 LYS B O 1
ATOM 2437 N N . GLY B 1 116 ? -5.512 13 -7.039 1 95.69 116 GLY B N 1
ATOM 2438 C CA . GLY B 1 116 ? -5.617 11.664 -6.473 1 95.69 116 GLY B CA 1
ATOM 2439 C C . GLY B 1 116 ? -4.383 11.25 -5.691 1 95.69 116 GLY B C 1
ATOM 2440 O O . GLY B 1 116 ? -4.352 10.172 -5.102 1 95.69 116 GLY B O 1
ATOM 2441 N N . ILE B 1 117 ? -3.342 12.07 -5.613 1 97.62 117 ILE B N 1
ATOM 2442 C CA . ILE B 1 117 ? -2.076 11.742 -4.965 1 97.62 117 ILE B CA 1
ATOM 2443 C C . ILE B 1 117 ? -2.291 11.57 -3.465 1 97.62 117 ILE B C 1
ATOM 2445 O O . ILE B 1 117 ? -1.764 10.633 -2.859 1 97.62 117 ILE B O 1
ATOM 2449 N N . GLY B 1 118 ? -3.08 12.445 -2.922 1 97.69 118 GLY B N 1
ATOM 2450 C CA . GLY B 1 118 ? -3.385 12.328 -1.505 1 97.69 118 GLY B CA 1
ATOM 2451 C C . GLY B 1 118 ? -4.094 11.039 -1.154 1 97.69 118 GLY B C 1
ATOM 2452 O O . GLY B 1 118 ? -3.748 10.375 -0.172 1 97.69 118 GLY B O 1
ATOM 2453 N N . SER B 1 119 ? -5.074 10.711 -1.948 1 96.69 119 SER B N 1
ATOM 2454 C CA . SER B 1 119 ? -5.809 9.469 -1.74 1 96.69 119 SER B CA 1
ATOM 2455 C C . SER B 1 119 ? -4.895 8.258 -1.899 1 96.69 119 SER B C 1
ATOM 2457 O O . SER B 1 119 ? -4.984 7.297 -1.129 1 96.69 119 SER B O 1
ATOM 2459 N N . LEU B 1 120 ? -4.043 8.297 -2.898 1 97.25 120 LEU B N 1
ATOM 2460 C CA . LEU B 1 120 ? -3.074 7.23 -3.111 1 97.25 120 LEU B CA 1
ATOM 2461 C C . LEU B 1 120 ? -2.213 7.023 -1.869 1 97.25 120 LEU B C 1
ATOM 2463 O O . LEU B 1 120 ? -2.07 5.895 -1.39 1 97.25 120 LEU B O 1
ATOM 2467 N N . LEU B 1 121 ? -1.67 8.086 -1.334 1 98.31 121 LEU B N 1
ATOM 2468 C CA . LEU B 1 121 ? -0.805 8.008 -0.162 1 98.31 121 LEU B CA 1
ATOM 2469 C C . LEU B 1 121 ? -1.579 7.508 1.053 1 98.31 121 LEU B C 1
ATOM 2471 O O . LEU B 1 121 ? -1.072 6.688 1.822 1 98.31 121 LEU B O 1
ATOM 2475 N N . LEU B 1 122 ? -2.791 7.98 1.182 1 98.19 122 LEU B N 1
ATOM 2476 C CA . LEU B 1 122 ? -3.631 7.566 2.301 1 98.19 122 LEU B CA 1
ATOM 2477 C C . LEU B 1 122 ? -3.91 6.066 2.24 1 98.19 122 LEU B C 1
ATOM 2479 O O . LEU B 1 122 ? -3.709 5.355 3.227 1 98.19 122 LEU B O 1
ATOM 2483 N N . HIS B 1 123 ? -4.316 5.594 1.139 1 97.88 123 HIS B N 1
ATOM 2484 C CA . HIS B 1 123 ? -4.688 4.191 0.995 1 97.88 123 HIS B CA 1
ATOM 2485 C C . HIS B 1 123 ? -3.469 3.285 1.14 1 97.88 123 HIS B C 1
ATOM 2487 O O . HIS B 1 123 ? -3.561 2.203 1.726 1 97.88 123 HIS B O 1
ATOM 2493 N N . THR B 1 124 ? -2.324 3.691 0.61 1 97.56 124 THR B N 1
ATOM 2494 C CA . THR B 1 124 ? -1.112 2.902 0.792 1 97.56 124 THR B CA 1
ATOM 2495 C C . THR B 1 124 ? -0.695 2.879 2.26 1 97.56 124 THR B C 1
ATOM 2497 O O . THR B 1 124 ? -0.214 1.86 2.758 1 97.56 124 THR B O 1
ATOM 2500 N N . MET B 1 125 ? -0.913 3.973 2.959 1 98.19 125 MET B N 1
ATOM 2501 C CA . MET B 1 125 ? -0.594 4.016 4.383 1 98.19 125 MET B CA 1
ATOM 2502 C C . MET B 1 125 ? -1.526 3.107 5.176 1 98.19 125 MET B C 1
ATOM 2504 O O . MET B 1 125 ? -1.101 2.457 6.133 1 98.19 125 MET B O 1
ATOM 2508 N N . PHE B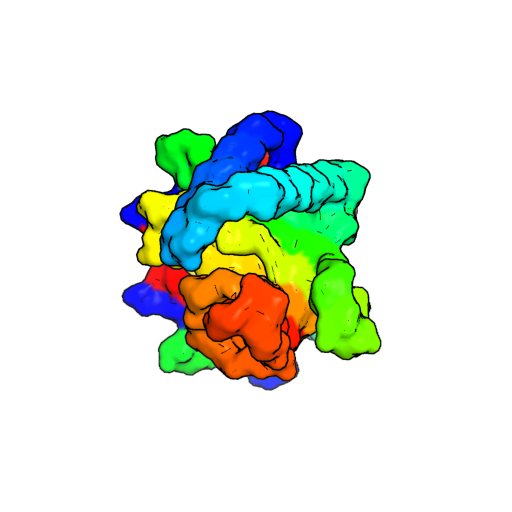 1 126 ? -2.826 3.066 4.762 1 98.06 126 PHE B N 1
ATOM 2509 C CA . PHE B 1 126 ? -3.764 2.158 5.41 1 98.06 126 PHE B CA 1
ATOM 2510 C C . PHE B 1 126 ? -3.275 0.718 5.316 1 98.06 126 PHE B C 1
ATOM 2512 O O . PHE B 1 126 ? -3.32 -0.024 6.301 1 98.06 126 PHE B O 1
ATOM 2519 N N . LEU B 1 127 ? -2.812 0.38 4.172 1 96.5 127 LEU B N 1
ATOM 2520 C CA . LEU B 1 127 ? -2.314 -0.978 3.982 1 96.5 127 LEU B CA 1
ATOM 2521 C C . LEU B 1 127 ? -1.066 -1.222 4.824 1 96.5 127 LEU B C 1
ATOM 2523 O O . LEU B 1 127 ? -0.887 -2.311 5.375 1 96.5 127 LEU B O 1
ATOM 2527 N N . THR B 1 128 ? -0.233 -0.22 4.914 1 95.25 128 THR B N 1
ATOM 2528 C CA . THR B 1 128 ? 0.954 -0.277 5.762 1 95.25 128 THR B CA 1
ATOM 2529 C C . THR B 1 128 ? 0.57 -0.538 7.215 1 95.25 128 THR B C 1
ATOM 2531 O O . THR B 1 128 ? 1.124 -1.433 7.855 1 95.25 128 THR B O 1
ATOM 2534 N N . LEU B 1 129 ? -0.382 0.145 7.715 1 96.31 129 LEU B N 1
ATOM 2535 C CA . LEU B 1 129 ? -0.841 -0.014 9.094 1 96.31 129 LEU B CA 1
ATOM 2536 C C . LEU B 1 129 ? -1.425 -1.405 9.312 1 96.31 129 LEU B C 1
ATOM 2538 O O . LEU B 1 129 ? -1.079 -2.082 10.281 1 96.31 129 LEU B O 1
ATOM 2542 N N . LEU B 1 130 ? -2.23 -1.826 8.422 1 94.75 130 LEU B N 1
ATOM 2543 C CA . LEU B 1 130 ? -2.871 -3.133 8.531 1 94.75 130 LEU B CA 1
ATOM 2544 C C . LEU B 1 130 ? -1.83 -4.242 8.617 1 94.75 130 LEU B C 1
ATOM 2546 O O . LEU B 1 130 ? -1.97 -5.172 9.414 1 94.75 130 LEU B O 1
ATOM 2550 N N . SER B 1 131 ? -0.843 -4.117 7.809 1 93.12 131 SER B N 1
ATOM 2551 C CA . SER B 1 131 ? 0.183 -5.156 7.762 1 93.12 131 SER B CA 1
ATOM 2552 C C . SER B 1 131 ? 0.964 -5.219 9.07 1 93.12 131 SER B C 1
ATOM 2554 O O . SER B 1 131 ? 1.6 -6.23 9.375 1 93.12 131 SER B O 1
ATOM 2556 N N . ARG B 1 132 ? 0.942 -4.191 9.867 1 92.44 132 ARG B N 1
ATOM 2557 C CA . ARG B 1 132 ? 1.628 -4.117 11.156 1 92.44 132 ARG B CA 1
ATOM 2558 C C . ARG B 1 132 ? 0.682 -4.461 12.305 1 92.44 132 ARG B C 1
ATOM 2560 O O . ARG B 1 132 ? 1.021 -4.273 13.469 1 92.44 132 ARG B O 1
ATOM 2567 N N . GLY B 1 133 ? -0.563 -4.832 11.922 1 91.62 133 GLY B N 1
ATOM 2568 C CA . GLY B 1 133 ? -1.539 -5.227 12.93 1 91.62 133 GLY B CA 1
ATOM 2569 C C . GLY B 1 133 ? -2.275 -4.047 13.539 1 91.62 133 GLY B C 1
ATOM 2570 O O . GLY B 1 133 ? -2.975 -4.199 14.547 1 91.62 133 GLY B O 1
ATOM 2571 N N . ILE B 1 134 ? -2.012 -2.865 13.008 1 94.75 134 ILE B N 1
ATOM 2572 C CA . ILE B 1 134 ? -2.686 -1.66 13.484 1 94.75 134 ILE B CA 1
ATOM 2573 C C . ILE B 1 134 ? -4.016 -1.491 12.75 1 94.75 134 ILE B C 1
ATOM 2575 O O . ILE B 1 134 ? -4.043 -1.36 11.523 1 94.75 134 ILE B O 1
ATOM 2579 N N . THR B 1 135 ? -5.113 -1.463 13.516 1 95.75 135 THR B N 1
ATOM 2580 C CA . THR B 1 135 ? -6.414 -1.504 12.852 1 95.75 135 THR B CA 1
ATOM 2581 C C . THR B 1 135 ? -7.207 -0.234 13.141 1 95.75 135 THR B C 1
ATOM 2583 O O . THR B 1 135 ? -8.297 -0.039 12.602 1 95.75 135 THR B O 1
ATOM 2586 N N . GLU B 1 136 ? -6.668 0.625 14.047 1 98 136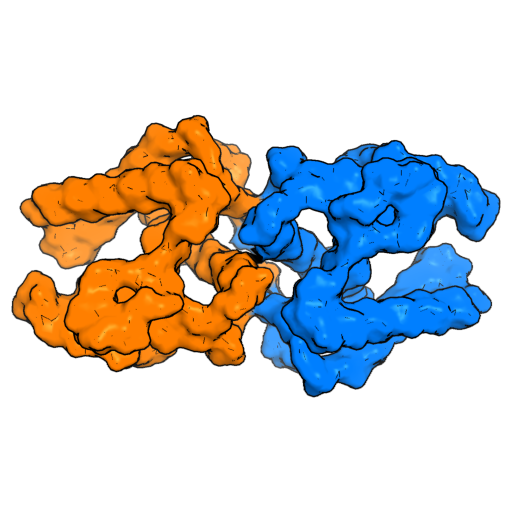 GLU B N 1
ATOM 2587 C CA . GLU B 1 136 ? -7.281 1.912 14.359 1 98 136 GLU B CA 1
ATOM 2588 C C . GLU B 1 136 ? -6.27 3.049 14.258 1 98 136 GLU B C 1
ATOM 2590 O O . GLU B 1 136 ? -5.074 2.844 14.484 1 98 136 GLU B O 1
ATOM 2595 N N . PHE B 1 137 ? -6.762 4.145 13.922 1 98.56 137 PHE B N 1
ATOM 2596 C CA . PHE B 1 137 ? -5.91 5.324 13.812 1 98.56 137 PHE B CA 1
ATOM 2597 C C . PHE B 1 137 ? -6.703 6.59 14.109 1 98.56 137 PHE B C 1
ATOM 2599 O O . PHE B 1 137 ? -7.934 6.555 14.195 1 98.56 137 PHE B O 1
ATOM 2606 N N . CYS B 1 138 ? -6.012 7.629 14.344 1 98.81 138 CYS B N 1
ATOM 2607 C CA . CYS B 1 138 ? -6.641 8.938 14.469 1 98.81 138 CYS B CA 1
ATOM 2608 C C . CYS B 1 138 ? -5.938 9.969 13.594 1 98.81 138 CYS B C 1
ATOM 2610 O O . CYS B 1 138 ? -4.875 9.695 13.031 1 98.81 138 CYS B O 1
ATOM 2612 N N . LEU B 1 139 ? -6.555 11.023 13.328 1 98.62 139 LEU B N 1
ATOM 2613 C CA . LEU B 1 139 ? -5.992 12.211 12.695 1 98.62 139 LEU B CA 1
ATOM 2614 C C . LEU B 1 139 ? -6.746 13.469 13.117 1 98.62 139 LEU B C 1
ATOM 2616 O O . LEU B 1 139 ? -7.828 13.383 13.695 1 98.62 139 LEU B O 1
ATOM 2620 N N . ASP B 1 140 ? -6.125 14.594 12.836 1 98.81 140 ASP B N 1
ATOM 2621 C CA . ASP B 1 140 ? -6.738 15.852 13.25 1 98.81 140 ASP B CA 1
ATOM 2622 C C . ASP B 1 140 ? -6.43 16.969 12.258 1 98.81 140 ASP B C 1
ATOM 2624 O O . ASP B 1 140 ? -5.633 16.781 11.336 1 98.81 140 ASP B O 1
ATOM 2628 N N . SER B 1 141 ? -7.25 18.047 12.383 1 98.38 141 SER B N 1
ATOM 2629 C CA . SER B 1 141 ? -6.945 19.219 11.57 1 98.38 141 SER B CA 1
ATOM 2630 C C . SER B 1 141 ? -7.559 20.484 12.18 1 98.38 141 SER B C 1
ATOM 2632 O O . SER B 1 141 ? -8.688 20.469 12.664 1 98.38 141 SER B O 1
ATOM 2634 N N . GLY B 1 142 ? -6.836 21.484 12.133 1 97.5 142 GLY B N 1
ATOM 2635 C CA . GLY B 1 142 ? -7.34 22.812 12.406 1 97.5 142 GLY B CA 1
ATOM 2636 C C . GLY B 1 142 ? -7.652 23.609 11.156 1 97.5 142 GLY B C 1
ATOM 2637 O O . GLY B 1 142 ? -8.227 24.703 11.227 1 97.5 142 GLY B O 1
ATOM 2638 N N . TYR B 1 143 ? -7.301 23.125 9.945 1 96.88 143 TYR B N 1
ATOM 2639 C CA . TYR B 1 143 ? -7.477 23.812 8.672 1 96.88 143 TYR B CA 1
ATOM 2640 C C . TYR B 1 143 ? -8.828 23.484 8.055 1 96.88 143 TYR B C 1
ATOM 2642 O O . TYR B 1 143 ? -9.203 22.312 7.957 1 96.88 143 TYR B O 1
ATOM 2650 N N . ARG B 1 144 ? -9.547 24.453 7.586 1 96.38 144 ARG B N 1
ATOM 2651 C CA . ARG B 1 144 ? -10.914 24.297 7.086 1 96.38 144 ARG B CA 1
ATOM 2652 C C . ARG B 1 144 ? -10.945 23.375 5.863 1 96.38 144 ARG B C 1
ATOM 2654 O O . ARG B 1 144 ? -11.812 22.516 5.754 1 96.38 144 ARG B O 1
ATOM 2661 N N . LYS B 1 145 ? -10.031 23.609 5.004 1 96.38 145 LYS B N 1
ATOM 2662 C CA . LYS B 1 145 ? -10 22.781 3.799 1 96.38 145 LYS B CA 1
ATOM 2663 C C . LYS B 1 145 ? -9.789 21.312 4.148 1 96.38 145 LYS B C 1
ATOM 2665 O O . LYS B 1 145 ? -10.484 20.438 3.623 1 96.38 145 LYS B O 1
ATOM 2670 N N . ALA B 1 146 ? -8.859 21 4.984 1 97.56 146 ALA B N 1
ATOM 2671 C CA . ALA B 1 146 ? -8.602 19.641 5.422 1 97.56 146 ALA B CA 1
ATOM 2672 C C . ALA B 1 146 ? -9.805 19.062 6.148 1 97.56 146 ALA B C 1
ATOM 2674 O O . ALA B 1 146 ? -10.156 17.891 5.953 1 97.56 146 ALA B O 1
ATOM 2675 N N . GLN B 1 147 ? -10.398 19.891 6.969 1 98.38 147 GLN B N 1
ATOM 2676 C CA . GLN B 1 147 ? -11.602 19.453 7.676 1 98.38 147 GLN B CA 1
ATOM 2677 C C . GLN B 1 147 ? -12.68 18.984 6.699 1 98.38 147 GLN B C 1
ATOM 2679 O O . GLN B 1 147 ? -13.32 17.953 6.914 1 98.38 147 GLN B O 1
ATOM 2684 N N . SER B 1 148 ? -12.883 19.75 5.695 1 97.94 148 SER B N 1
ATOM 2685 C CA . SER B 1 148 ? -13.859 19.391 4.672 1 97.94 148 SER B CA 1
ATOM 2686 C C . SER B 1 148 ? -13.492 18.062 3.998 1 97.94 148 SER B C 1
ATOM 2688 O O . SER B 1 148 ? -14.352 17.203 3.807 1 97.94 148 SER B O 1
ATOM 2690 N N . ILE B 1 149 ? -12.258 17.859 3.676 1 97.38 149 ILE B N 1
ATOM 2691 C CA . ILE B 1 149 ? -11.773 16.656 3.012 1 97.38 149 ILE B CA 1
ATOM 2692 C C . ILE B 1 149 ? -11.969 15.453 3.926 1 97.38 149 ILE B C 1
ATOM 2694 O O . ILE B 1 149 ? -12.484 14.414 3.496 1 97.38 149 ILE B O 1
ATOM 2698 N N . TRP B 1 150 ? -11.57 15.594 5.227 1 98.25 150 TRP B N 1
ATOM 2699 C CA . TRP B 1 150 ? -11.648 14.477 6.164 1 98.25 150 TRP B CA 1
ATOM 2700 C C . TRP B 1 150 ? -13.102 14.125 6.469 1 98.25 150 TRP B C 1
ATOM 2702 O O . TRP B 1 150 ? -13.453 12.953 6.602 1 98.25 150 TRP B O 1
ATOM 2712 N N . THR B 1 151 ? -13.93 15.18 6.523 1 98.5 151 THR B N 1
ATOM 2713 C CA . THR B 1 151 ? -15.352 14.93 6.746 1 98.5 151 THR B CA 1
ATOM 2714 C C . THR B 1 151 ? -15.953 14.148 5.582 1 98.5 151 THR B C 1
ATOM 2716 O O . THR B 1 151 ? -16.75 13.234 5.789 1 98.5 151 THR B O 1
ATOM 2719 N N . LYS B 1 152 ? -15.609 14.539 4.445 1 97.12 152 LYS B N 1
ATOM 2720 C CA . LYS B 1 152 ? -16.094 13.82 3.268 1 97.12 152 LYS B CA 1
ATOM 2721 C C . LYS B 1 152 ? -15.602 12.375 3.271 1 97.12 152 LYS B C 1
ATOM 2723 O O . LYS B 1 152 ? -16.359 11.461 2.92 1 97.12 152 LYS B O 1
ATOM 2728 N N . LYS B 1 153 ? -14.391 12.086 3.652 1 96.12 153 LYS B N 1
ATOM 2729 C CA . LYS B 1 153 ? -13.766 10.766 3.576 1 96.12 153 LYS B CA 1
ATOM 2730 C C . LYS B 1 153 ? -14.164 9.898 4.77 1 96.12 153 LYS B C 1
ATOM 2732 O O . LYS B 1 153 ? -14.359 8.695 4.633 1 96.12 153 LYS B O 1
ATOM 2737 N N . PHE B 1 154 ? -14.258 10.562 5.977 1 97.56 154 PHE B N 1
ATOM 2738 C CA . PHE B 1 154 ? -14.336 9.773 7.199 1 97.56 154 PHE B CA 1
ATOM 2739 C C . PHE B 1 154 ? -15.641 10.031 7.934 1 97.56 154 PHE B C 1
ATOM 2741 O O . PHE B 1 154 ? -15.906 9.422 8.969 1 97.56 154 PHE B O 1
ATOM 2748 N N . GLY B 1 155 ? -16.484 10.93 7.434 1 97.75 155 GLY B N 1
ATOM 2749 C CA . GLY B 1 155 ? -17.688 11.328 8.148 1 97.75 155 GLY B CA 1
ATOM 2750 C C . GLY B 1 155 ? -17.422 12.375 9.211 1 97.75 155 GLY B C 1
ATOM 2751 O O . GLY B 1 155 ? -16.406 13.062 9.18 1 97.75 155 GLY B O 1
ATOM 2752 N N . GLU B 1 156 ? -18.328 12.547 10.109 1 98.25 156 GLU B N 1
ATOM 2753 C CA . GLU B 1 156 ? -18.234 13.578 11.141 1 98.25 156 GLU B CA 1
ATOM 2754 C C . GLU B 1 156 ? -17.062 13.305 12.086 1 98.25 156 GLU B C 1
ATOM 2756 O O . GLU B 1 156 ? -16.766 12.156 12.391 1 98.25 156 GLU B O 1
ATOM 2761 N N . PRO B 1 157 ? -16.469 14.352 12.625 1 98.62 157 PRO B N 1
ATOM 2762 C CA . PRO B 1 157 ? -15.367 14.172 13.586 1 98.62 157 PRO B CA 1
ATOM 2763 C C . PRO B 1 157 ? -15.828 13.547 14.898 1 98.62 157 PRO B C 1
ATOM 2765 O O . PRO B 1 157 ? -16.984 13.711 15.289 1 98.62 157 PRO B O 1
ATOM 2768 N N . SER B 1 158 ? -14.945 12.836 15.508 1 98.56 158 SER B N 1
ATOM 2769 C CA . SER B 1 158 ? -15.195 12.258 16.828 1 98.56 158 SER B CA 1
ATOM 2770 C C . SER B 1 158 ? -15.156 13.312 17.922 1 98.56 158 SER B C 1
ATOM 2772 O O . SER B 1 158 ? -15.828 13.18 18.938 1 98.56 158 SER B O 1
ATOM 2774 N N . TYR B 1 159 ? -14.305 14.328 17.766 1 98.38 159 TYR B N 1
ATOM 2775 C CA . TYR B 1 159 ? -14.188 15.461 18.672 1 98.38 159 TYR B CA 1
ATOM 2776 C C . TYR B 1 159 ? -14.156 16.781 17.906 1 98.38 159 TYR B C 1
ATOM 2778 O O . TYR B 1 159 ? -13.523 16.859 16.844 1 98.38 159 TYR B O 1
ATOM 2786 N N . VAL B 1 160 ? -14.883 17.734 18.406 1 98.31 160 VAL B N 1
ATOM 2787 C CA . VAL B 1 160 ? -14.82 19.094 17.906 1 98.31 160 VAL B CA 1
ATOM 2788 C C . VAL B 1 160 ? -14.445 20.047 19.047 1 98.31 160 VAL B C 1
ATOM 2790 O O . VAL B 1 160 ? -15.172 20.172 20.031 1 98.31 160 VAL B O 1
ATOM 2793 N N . LEU B 1 161 ? -13.32 20.594 18.953 1 97.88 161 LEU B N 1
ATOM 2794 C CA . LEU B 1 161 ? -12.898 21.656 19.875 1 97.88 161 LEU B CA 1
ATOM 2795 C C . LEU B 1 161 ? -13.281 23.031 19.344 1 97.88 161 LEU B C 1
ATOM 2797 O O . LEU B 1 161 ? -12.539 23.609 18.547 1 97.88 161 LEU B O 1
ATOM 2801 N N . LYS B 1 162 ? -14.312 23.547 19.891 1 97.31 162 LYS B N 1
ATOM 2802 C CA . LYS B 1 162 ? -14.891 24.797 19.375 1 97.31 162 LYS B CA 1
ATOM 2803 C C . LYS B 1 162 ? -13.992 25.984 19.672 1 97.31 162 LYS B C 1
ATOM 2805 O O . LYS B 1 162 ? -13.484 26.125 20.781 1 97.31 162 LYS B O 1
ATOM 2810 N N . ASP B 1 163 ? -13.789 26.781 18.719 1 97.12 163 ASP B N 1
ATOM 2811 C CA . ASP B 1 163 ? -13.078 28.047 18.828 1 97.12 163 ASP B CA 1
ATOM 2812 C C . ASP B 1 163 ? -11.688 27.844 19.422 1 97.12 163 ASP B C 1
ATOM 2814 O O . ASP B 1 163 ? -11.188 28.688 20.172 1 97.12 163 ASP B O 1
ATOM 2818 N N . TYR B 1 164 ? -11.141 26.75 19.125 1 96.44 164 TYR B N 1
ATOM 2819 C CA . TYR B 1 164 ? -9.883 26.359 19.734 1 96.44 164 TYR B CA 1
ATOM 2820 C C . TYR B 1 164 ? -8.758 27.312 19.344 1 96.44 164 TYR B C 1
ATOM 2822 O O . TYR B 1 164 ? -7.926 27.672 20.172 1 96.44 164 TYR B O 1
ATOM 2830 N N . TRP B 1 165 ? -8.695 27.656 18.062 1 95.31 165 TRP B N 1
ATOM 2831 C CA . TRP B 1 165 ? -7.602 28.484 17.562 1 95.31 165 TRP B CA 1
ATOM 2832 C C . TRP B 1 165 ? -8.023 29.953 17.5 1 95.31 165 TRP B C 1
ATOM 2834 O O . TRP B 1 165 ? -7.348 30.766 16.859 1 95.31 165 TRP B O 1
ATOM 2844 N N . GLY B 1 166 ? -9.125 30.219 18.016 1 93.62 166 GLY B N 1
ATOM 2845 C CA . GLY B 1 166 ? -9.766 31.531 17.984 1 93.62 166 GLY B CA 1
ATOM 2846 C C . GLY B 1 166 ? -11.219 31.453 17.547 1 93.62 166 GLY B C 1
ATOM 2847 O O . GLY B 1 166 ? -11.75 30.375 17.297 1 93.62 166 GLY B O 1
ATOM 2848 N N . GLU B 1 167 ? -11.758 32.656 17.547 1 94 167 GLU B N 1
ATOM 2849 C CA . GLU B 1 167 ? -13.188 32.719 17.25 1 94 167 GLU B CA 1
ATOM 2850 C C . GLU B 1 167 ? -13.492 32.062 15.898 1 94 167 GLU B C 1
ATOM 2852 O O . GLU B 1 167 ? -12.852 32.375 14.891 1 94 167 GLU B O 1
ATOM 2857 N N . SER B 1 168 ? -14.312 31.109 15.875 1 93.38 168 SER B N 1
ATOM 2858 C CA . SER B 1 168 ? -14.812 30.438 14.68 1 93.38 168 SER B CA 1
ATOM 2859 C C . SER B 1 168 ? -13.742 29.547 14.062 1 93.38 168 SER B C 1
ATOM 2861 O O . SER B 1 168 ? -13.82 29.203 12.875 1 93.38 168 SER B O 1
ATOM 2863 N N . SER B 1 169 ? -12.711 29.25 14.773 1 96.12 169 SER B N 1
ATOM 2864 C CA . SER B 1 169 ? -11.648 28.359 14.305 1 96.12 169 SER B CA 1
ATOM 2865 C C . SER B 1 169 ? -11.57 27.094 15.164 1 96.12 169 SER B C 1
ATOM 2867 O O . SER B 1 169 ? -10.789 27.031 16.109 1 96.12 169 SER B O 1
ATOM 2869 N N . ASP B 1 170 ? -12.312 26.109 14.703 1 98.06 170 ASP B N 1
ATOM 2870 C CA . ASP B 1 170 ? -12.43 24.859 15.445 1 98.06 170 ASP B CA 1
ATOM 2871 C C . ASP B 1 170 ? -11.258 23.938 15.125 1 98.06 170 ASP B C 1
ATOM 2873 O O . ASP B 1 170 ? -10.578 24.094 14.109 1 98.06 170 ASP B O 1
ATOM 2877 N N . HIS B 1 171 ? -10.922 23.125 16.016 1 98.44 171 HIS B N 1
ATOM 2878 C CA . HIS B 1 171 ? -10.062 21.969 15.789 1 98.44 171 HIS B CA 1
ATOM 2879 C C . HIS B 1 171 ? -10.867 20.672 15.828 1 98.44 171 HIS B C 1
ATOM 2881 O O . HIS B 1 171 ? -11.75 20.516 16.672 1 98.44 171 HIS B O 1
ATOM 2887 N N . MET B 1 172 ? -10.625 19.781 14.867 1 98.75 172 MET B N 1
ATOM 2888 C CA . MET B 1 172 ? -11.391 18.547 14.773 1 98.75 172 MET B CA 1
ATOM 2889 C C . MET B 1 172 ? -10.477 17.328 14.836 1 98.75 172 MET B C 1
ATOM 2891 O O . MET B 1 172 ? -9.328 17.391 14.383 1 98.75 172 MET B O 1
ATOM 2895 N N . ILE B 1 173 ? -10.93 16.234 15.469 1 98.81 173 ILE B N 1
ATOM 2896 C CA . ILE B 1 173 ? -10.211 14.969 15.594 1 98.81 173 ILE B CA 1
ATOM 2897 C C . ILE B 1 173 ? -11.102 13.828 15.117 1 98.81 173 ILE B C 1
ATOM 2899 O O . ILE B 1 173 ? -12.281 13.758 15.469 1 98.81 173 ILE B O 1
ATOM 2903 N N . TRP B 1 174 ? -10.594 12.992 14.219 1 98.75 174 TRP B N 1
ATOM 2904 C CA . TRP B 1 174 ? -11.273 11.781 13.773 1 98.75 174 TRP B CA 1
ATOM 2905 C C . TRP B 1 174 ? -10.586 10.539 14.336 1 98.75 174 TRP B C 1
ATOM 2907 O O . TRP B 1 174 ? -9.359 10.461 14.375 1 98.75 174 TRP B O 1
ATOM 2917 N N . LYS B 1 175 ? -11.273 9.648 14.875 1 98.62 175 LYS B N 1
ATOM 2918 C CA . LYS B 1 175 ? -10.883 8.273 15.172 1 98.62 175 LYS B CA 1
ATOM 2919 C C . LYS B 1 175 ? -11.547 7.289 14.227 1 98.62 175 LYS B C 1
ATOM 2921 O O . LYS B 1 175 ? -12.773 7.301 14.062 1 98.62 175 LYS B O 1
ATOM 2926 N N . LYS B 1 176 ? -10.773 6.449 13.578 1 98.12 176 LYS B N 1
ATOM 2927 C CA . LYS B 1 176 ? -11.344 5.539 12.586 1 98.12 176 LYS B CA 1
ATOM 2928 C C . LYS B 1 176 ? -10.758 4.137 12.727 1 98.12 176 LYS B C 1
ATOM 2930 O O . LYS B 1 176 ? -9.664 3.965 13.258 1 98.12 176 LYS B O 1
ATOM 2935 N N . SER B 1 177 ? -11.555 3.143 12.32 1 97.38 177 SER B N 1
ATOM 2936 C CA . SER B 1 177 ? -11.141 1.747 12.219 1 97.38 177 SER B CA 1
ATOM 2937 C C . SER B 1 177 ? -10.883 1.35 10.766 1 97.38 177 SER B C 1
ATOM 2939 O O . SER B 1 177 ? -11.664 1.69 9.883 1 97.38 177 SER B O 1
ATOM 2941 N N . LEU B 1 178 ? -9.82 0.677 10.547 1 95.25 178 LEU B N 1
ATOM 2942 C CA . LEU B 1 178 ? -9.5 0.224 9.195 1 95.25 178 LEU B CA 1
ATOM 2943 C C . LEU B 1 178 ? -10.461 -0.879 8.75 1 95.25 178 LEU B C 1
ATOM 2945 O O . LEU B 1 178 ? -10.547 -1.187 7.559 1 95.25 178 LEU B O 1
ATOM 2949 N N . HIS B 1 179 ? -11.18 -1.447 9.656 1 91.5 179 HIS B N 1
ATOM 2950 C CA . HIS B 1 179 ? -12.219 -2.414 9.305 1 91.5 179 HIS B CA 1
ATOM 2951 C C . HIS B 1 179 ? -13.383 -1.74 8.594 1 91.5 179 HIS B C 1
ATOM 2953 O O . HIS B 1 179 ? -14.086 -2.375 7.801 1 91.5 179 HIS B O 1
ATOM 2959 N N . ASP B 1 180 ? -13.516 -0.465 8.883 1 92.06 180 ASP B N 1
ATOM 2960 C CA . ASP B 1 180 ? -14.664 0.268 8.352 1 92.06 180 ASP B CA 1
ATOM 2961 C C . ASP B 1 180 ? -14.227 1.263 7.277 1 92.06 180 ASP B C 1
ATOM 2963 O O . ASP B 1 180 ? -15.023 2.094 6.832 1 92.06 180 ASP B O 1
ATOM 2967 N N . THR B 1 181 ? -13.023 1.244 6.969 1 93.62 181 THR B N 1
ATOM 2968 C CA . THR B 1 181 ? -12.492 2.203 6.008 1 93.62 181 THR B CA 1
ATOM 2969 C C . THR B 1 181 ? -12.062 1.501 4.727 1 93.62 181 THR B C 1
ATOM 2971 O O . THR B 1 181 ? -11.023 0.827 4.699 1 93.62 181 THR B O 1
ATOM 2974 N N . PRO B 1 182 ? -12.844 1.691 3.707 1 93.19 182 PRO B N 1
ATOM 2975 C CA . PRO B 1 182 ? -12.461 1.042 2.451 1 93.19 182 PRO B CA 1
ATOM 2976 C C . PRO B 1 182 ? -11.141 1.571 1.894 1 93.19 182 PRO B C 1
ATOM 2978 O O . PRO B 1 182 ? -10.859 2.768 1.994 1 93.19 182 PRO B O 1
ATOM 2981 N N . ILE B 1 183 ? -10.328 0.692 1.396 1 96.69 183 ILE B N 1
ATOM 2982 C CA . ILE B 1 183 ? -9.078 1.027 0.725 1 96.69 183 ILE B CA 1
ATOM 2983 C C . ILE B 1 183 ? -9.234 0.859 -0.784 1 96.69 183 ILE B C 1
ATOM 2985 O O . ILE B 1 183 ? -9.18 -0.259 -1.301 1 96.69 183 ILE B O 1
ATOM 2989 N N . ILE B 1 184 ? -9.398 1.952 -1.475 1 96.06 184 ILE B N 1
ATOM 2990 C CA . ILE B 1 184 ? -9.828 1.906 -2.867 1 96.06 184 ILE B CA 1
ATOM 2991 C C . ILE B 1 184 ? -8.805 2.609 -3.75 1 96.06 184 ILE B C 1
ATOM 2993 O O . ILE B 1 184 ? -8.336 3.701 -3.418 1 96.06 184 ILE B O 1
ATOM 2997 N N . PHE B 1 185 ? -8.477 1.961 -4.801 1 94.62 185 PHE B N 1
ATOM 2998 C CA . PHE B 1 185 ? -7.617 2.537 -5.828 1 94.62 185 PHE B CA 1
ATOM 2999 C C . PHE B 1 185 ? -8.375 2.684 -7.145 1 94.62 185 PHE B C 1
ATOM 3001 O O . PHE B 1 185 ? -9.164 1.812 -7.516 1 94.62 185 PHE B O 1
ATOM 3008 N N . GLU B 1 186 ? -8.141 3.779 -7.781 1 88.69 186 GLU B N 1
ATOM 3009 C CA . GLU B 1 186 ? -8.734 3.994 -9.094 1 88.69 186 GLU B CA 1
ATOM 3010 C C . GLU B 1 186 ? -7.754 3.629 -10.211 1 88.69 186 GLU B C 1
ATOM 3012 O O . GLU B 1 186 ? -6.605 4.074 -10.203 1 88.69 186 GLU B O 1
ATOM 3017 N N . LEU B 1 187 ? -8.195 2.752 -11.055 1 86.19 187 LEU B N 1
ATOM 3018 C CA . LEU B 1 187 ? -7.363 2.348 -12.188 1 86.19 187 LEU B CA 1
ATOM 3019 C C . LEU B 1 187 ? -7.961 2.828 -13.5 1 86.19 187 LEU B C 1
ATOM 3021 O O . LEU B 1 187 ? -9.18 2.961 -13.625 1 86.19 187 LEU B O 1
#